Protein AF-A0A8J3E664-F1 (afdb_monomer_lite)

Foldseek 3Di:
DPPVQDPLVLLVLLLVLLVPLVQWDPVCSVLSVLVNVLRDQFFGDPVSQVSLVVLLVQLQFDDDDPPGGHGDFSLQRLCNGRVRDDPDDPDFFDDLSSQSNSLSSLQSNQWDQLDDDPLFTEIERWHALPQLARSSCCSVPVPGTPVSSSVSSRGDRTPDDNVNSVLLVLLLVVLLVLLVLLLVLLCLLQDPDPVSVVSNVVSLVLLCFLQAAPPDDPVNSNVLSVLSNVLSVQLNCLRSNHGAYEYARSNLSPDDPPVSVCQQQDQKADQFQQVSSYNYIHGHDCVQPDDPLDLDDDSLSNNLVSQLRSCRNHVVADQDDQPHGLALSVARAAYPSCHSVNSSRHSSSSSVSSCVSSVVDDPSSSCSSHDDD

pLDDT: mean 94.43, std 5.09, range [71.19, 98.88]

Radius of gyration: 23.7 Å; chains: 1; bounding box: 72×40×77 Å

Secondary structure (DSSP, 8-state):
--TT--HHHHHHHHHHHHH-GGGS-GGGHHHHHHHHHHEETTEE-TTSTHHHHHHHHHTTEEEE-SSSEEE--HHHHHHHHTT---SS-S-SS--HHHHHHHHHHHHHHTEEEEEEETTEEEEEE--BTT-SS-HHHHHHHT--SHHHHHHHHH---BSS-HHHHHHHHHHHHHHHHHHHHHHHHHHHHT---GGGHHHHHHHHHHHHHHH--TT--HHHHHHHHHHHHHHHHHHHHHHHSS-EEEE--GGGTT--SHHHHHHHTSSEE--GGGTTSS-EEEE-TTTTS--TT-SS-HHHHHHHHHHHHHHHHHH--B--BSSSB--TTT----BTTB-HHHHTTBHHHHHHHHHHHTT-S-HHHHHHHT---

Organism: NCBI:txid1867774

InterPro domains:
  IPR024079 Metallopeptidase, catalytic domain superfamily [G3DSA:3.40.390.10] (160-359)
  IPR029463 Lysine-specific metallo-endopeptidase [PF14521] (201-355)

Structure (mmCIF, N/CA/C/O backbone):
data_AF-A0A8J3E664-F1
#
_entry.id   AF-A0A8J3E664-F1
#
loop_
_atom_site.group_PDB
_atom_site.id
_atom_site.type_symbol
_atom_site.label_atom_id
_atom_site.label_alt_id
_atom_site.label_comp_id
_atom_site.label_asym_id
_atom_site.label_entity_id
_atom_site.label_seq_id
_atom_site.pdbx_PDB_ins_code
_atom_site.Cartn_x
_atom_site.Cartn_y
_atom_site.Cartn_z
_atom_site.occupancy
_atom_site.B_iso_or_equiv
_atom_site.auth_seq_id
_atom_site.auth_comp_id
_atom_site.auth_asym_id
_atom_site.auth_atom_id
_atom_site.pdbx_PDB_model_num
ATOM 1 N N . MET A 1 1 ? -12.463 3.673 -16.451 1.00 71.19 1 MET A N 1
ATOM 2 C CA . MET A 1 1 ? -11.241 2.917 -16.103 1.00 71.19 1 MET A CA 1
ATOM 3 C C . MET A 1 1 ? -11.331 1.437 -16.458 1.00 71.19 1 MET A C 1
ATOM 5 O O . MET A 1 1 ? -12.424 0.886 -16.444 1.00 71.19 1 MET A O 1
ATOM 9 N N . ASP A 1 2 ? -10.187 0.798 -16.717 1.00 81.12 2 ASP A N 1
ATOM 10 C CA . ASP A 1 2 ? -10.039 -0.662 -16.697 1.00 81.12 2 ASP A CA 1
ATOM 11 C C . ASP A 1 2 ? -9.593 -1.097 -15.288 1.00 81.12 2 ASP A C 1
ATOM 13 O O . ASP A 1 2 ? -8.424 -0.953 -14.924 1.00 81.12 2 ASP A O 1
ATOM 17 N N . TRP A 1 3 ? -10.546 -1.570 -14.480 1.00 83.69 3 TRP A N 1
ATOM 18 C CA . TRP A 1 3 ? -10.326 -1.976 -13.084 1.00 83.69 3 TRP A CA 1
ATOM 19 C C . TRP A 1 3 ? -9.526 -3.282 -12.943 1.00 83.69 3 TRP A C 1
ATOM 21 O O . TRP A 1 3 ? -9.132 -3.641 -11.830 1.00 83.69 3 TRP A O 1
ATOM 31 N N . ASP A 1 4 ? -9.232 -3.962 -14.056 1.00 86.19 4 ASP A N 1
ATOM 32 C CA . ASP A 1 4 ? -8.356 -5.132 -14.081 1.00 86.19 4 ASP A CA 1
ATOM 33 C C . ASP A 1 4 ? -6.873 -4.745 -14.152 1.00 86.19 4 ASP A C 1
ATOM 35 O O . ASP A 1 4 ? -6.002 -5.589 -13.932 1.00 86.19 4 ASP A O 1
ATOM 39 N N . LYS A 1 5 ? -6.545 -3.459 -14.346 1.00 90.25 5 LYS A N 1
ATOM 40 C CA . LYS A 1 5 ? -5.168 -2.935 -14.288 1.00 90.25 5 LYS A CA 1
ATOM 41 C C . LYS A 1 5 ? -4.644 -2.815 -12.856 1.00 90.25 5 LYS A C 1
ATOM 43 O O . LYS A 1 5 ? -4.123 -1.775 -12.467 1.00 90.25 5 LYS A O 1
ATOM 48 N N . LYS A 1 6 ? -4.757 -3.874 -12.066 1.00 94.94 6 LYS A N 1
ATOM 49 C CA . LYS A 1 6 ? -4.260 -3.942 -10.687 1.00 94.94 6 LYS A CA 1
ATOM 50 C C . LYS A 1 6 ? -2.734 -4.063 -10.648 1.00 94.94 6 LYS A C 1
ATOM 52 O O . LYS A 1 6 ? -2.125 -4.614 -11.570 1.00 94.94 6 LYS A O 1
ATOM 57 N N . PHE A 1 7 ? -2.109 -3.643 -9.551 1.00 97.00 7 PHE A N 1
ATOM 58 C CA . PHE A 1 7 ? -0.673 -3.806 -9.318 1.00 97.00 7 PHE A CA 1
ATOM 59 C C . PHE A 1 7 ? -0.251 -5.277 -9.431 1.00 97.00 7 PHE A C 1
ATOM 61 O O . PHE A 1 7 ? 0.769 -5.570 -10.055 1.00 97.00 7 PHE A O 1
ATOM 68 N N . LYS A 1 8 ? -1.059 -6.222 -8.933 1.00 96.19 8 LYS A N 1
ATOM 69 C CA . LYS A 1 8 ? -0.823 -7.664 -9.077 1.00 96.19 8 LYS A CA 1
ATOM 70 C C . LYS A 1 8 ? -0.689 -8.095 -10.534 1.00 96.19 8 LYS A C 1
ATOM 72 O O . LYS A 1 8 ? 0.159 -8.932 -10.823 1.00 96.19 8 LYS A O 1
ATOM 77 N N . VAL A 1 9 ? -1.475 -7.534 -11.451 1.00 95.38 9 VAL A N 1
ATOM 78 C CA . VAL A 1 9 ? -1.381 -7.895 -12.872 1.00 95.38 9 VAL A CA 1
ATOM 79 C C . VAL A 1 9 ? -0.020 -7.484 -13.427 1.00 95.38 9 VAL A C 1
ATOM 81 O O . VAL A 1 9 ? 0.673 -8.310 -14.016 1.00 95.38 9 VAL A O 1
ATOM 84 N N . GLN A 1 10 ? 0.427 -6.254 -13.155 1.00 97.06 10 GLN A N 1
ATOM 85 C CA . GLN A 1 10 ? 1.777 -5.809 -13.518 1.00 97.06 10 GLN A CA 1
ATOM 86 C C . GLN A 1 10 ? 2.871 -6.627 -12.809 1.00 97.06 10 GLN A C 1
ATOM 88 O O . GLN A 1 10 ? 3.894 -6.944 -13.419 1.00 97.06 10 GLN A O 1
ATOM 93 N N . TYR A 1 11 ? 2.669 -6.982 -11.540 1.00 98.12 11 TYR A N 1
ATOM 94 C CA . TYR A 1 11 ? 3.586 -7.798 -10.747 1.00 98.12 11 TYR A CA 1
ATOM 95 C C . TYR A 1 11 ? 3.769 -9.195 -11.353 1.00 98.12 11 TYR A C 1
ATOM 97 O O . TYR A 1 11 ? 4.895 -9.610 -11.626 1.00 98.12 11 TYR A O 1
ATOM 105 N N . ASP A 1 12 ? 2.673 -9.909 -11.607 1.00 97.31 12 ASP A N 1
ATOM 106 C CA . ASP A 1 12 ? 2.696 -11.252 -12.186 1.00 97.31 12 ASP A CA 1
ATOM 107 C C . ASP A 1 12 ? 3.272 -11.221 -13.605 1.00 97.31 12 ASP A C 1
ATOM 109 O O . ASP A 1 12 ? 4.071 -12.085 -13.972 1.00 97.31 12 ASP A O 1
ATOM 113 N N . TYR A 1 13 ? 2.938 -10.183 -14.376 1.00 96.38 13 TYR A N 1
ATOM 114 C CA . TYR A 1 13 ? 3.476 -9.976 -15.714 1.00 96.38 13 TYR A CA 1
ATOM 115 C C . TYR A 1 13 ? 4.996 -9.783 -15.695 1.00 96.38 13 TYR A C 1
ATOM 117 O O . TYR A 1 13 ? 5.721 -10.492 -16.393 1.00 96.38 13 TYR A O 1
ATOM 125 N N . ALA A 1 14 ? 5.508 -8.873 -14.861 1.00 98.00 14 ALA A N 1
ATOM 126 C CA . ALA A 1 14 ? 6.947 -8.662 -14.716 1.00 98.00 14 ALA A CA 1
ATOM 127 C C . ALA A 1 14 ? 7.658 -9.945 -14.262 1.00 98.00 14 ALA A C 1
ATOM 129 O O . ALA A 1 14 ? 8.680 -10.321 -14.838 1.00 98.00 14 ALA A O 1
ATOM 130 N N . ARG A 1 15 ? 7.084 -10.664 -13.291 1.00 98.06 15 ARG A N 1
ATOM 131 C CA . ARG A 1 15 ? 7.622 -11.939 -12.802 1.00 98.06 15 ARG A CA 1
ATOM 132 C C . ARG A 1 15 ? 7.722 -12.991 -13.910 1.00 98.06 15 ARG A C 1
ATOM 134 O O . ARG A 1 15 ? 8.748 -13.662 -14.005 1.00 98.06 15 ARG A O 1
ATOM 141 N N . ALA A 1 16 ? 6.704 -13.113 -14.762 1.00 97.56 16 ALA A N 1
ATOM 142 C CA . ALA A 1 16 ? 6.704 -14.056 -15.882 1.00 97.56 16 ALA A CA 1
ATOM 143 C C . ALA A 1 16 ? 7.836 -13.770 -16.886 1.00 97.56 16 ALA A C 1
ATOM 145 O O . ALA A 1 16 ? 8.511 -14.693 -17.340 1.00 97.56 16 ALA A O 1
ATOM 146 N N . TRP A 1 17 ? 8.111 -12.496 -17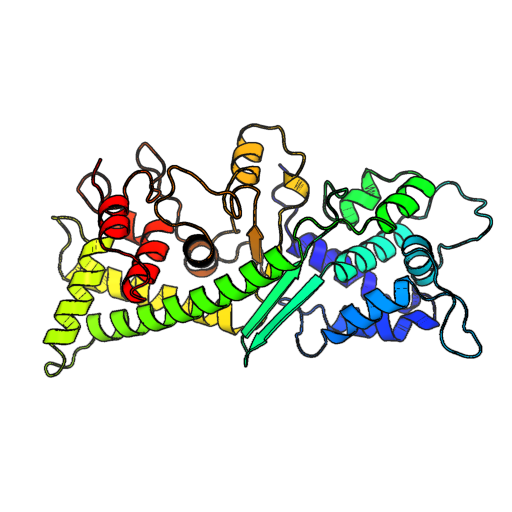.181 1.00 97.31 17 TRP A N 1
ATOM 147 C CA . TRP A 1 17 ? 9.195 -12.116 -18.098 1.00 97.31 17 TRP A CA 1
ATOM 148 C C . TRP A 1 17 ? 10.598 -12.342 -17.533 1.00 97.31 17 TRP A C 1
ATOM 150 O O . TRP A 1 17 ? 11.526 -12.574 -18.307 1.00 97.31 17 TRP A O 1
ATOM 160 N N . LEU A 1 18 ? 10.759 -12.321 -16.209 1.00 97.56 18 LEU A N 1
ATOM 161 C CA . LEU A 1 18 ? 12.031 -12.627 -15.546 1.00 97.56 18 LEU A CA 1
ATOM 162 C C . LEU A 1 18 ? 12.299 -14.135 -15.445 1.00 97.56 18 LEU A C 1
ATOM 164 O O . LEU A 1 18 ? 13.453 -14.540 -15.326 1.00 97.56 18 LEU A O 1
ATOM 168 N N . GLN A 1 19 ? 11.260 -14.973 -15.526 1.00 95.50 19 GLN A N 1
ATOM 169 C CA . GLN A 1 19 ? 11.391 -16.429 -15.419 1.00 95.50 19 GLN A CA 1
ATOM 170 C C . GLN A 1 19 ? 12.268 -17.022 -16.536 1.00 95.50 19 GLN A C 1
ATOM 172 O O . GLN A 1 19 ? 13.025 -17.964 -16.299 1.00 95.50 19 GLN A O 1
ATOM 177 N N . ASN A 1 20 ? 12.199 -16.470 -17.752 1.00 91.88 20 ASN A N 1
ATOM 178 C CA . ASN A 1 20 ? 13.018 -16.918 -18.879 1.00 91.88 20 ASN A CA 1
ATOM 179 C C . ASN A 1 20 ? 14.405 -16.256 -18.868 1.00 91.88 20 ASN A C 1
ATOM 181 O O . ASN A 1 20 ? 14.738 -15.433 -19.724 1.00 91.88 20 ASN A O 1
ATOM 185 N N . ASN A 1 21 ? 15.227 -16.637 -17.894 1.00 92.25 21 ASN A N 1
ATOM 186 C CA . ASN A 1 21 ? 16.543 -16.046 -17.676 1.00 92.25 21 ASN A CA 1
ATOM 187 C C . ASN A 1 21 ? 17.478 -16.133 -18.907 1.00 92.25 21 ASN A C 1
ATOM 189 O O . ASN A 1 21 ? 18.238 -15.210 -19.188 1.00 92.25 21 ASN A O 1
ATOM 193 N N . GLY A 1 22 ? 17.377 -17.199 -19.714 1.00 93.56 22 GLY A N 1
ATOM 194 C CA . GLY A 1 22 ? 18.191 -17.375 -20.928 1.00 93.56 22 GLY A CA 1
ATOM 195 C C . GLY A 1 22 ? 17.959 -16.308 -22.011 1.00 93.56 22 GLY A C 1
ATOM 196 O O . GLY A 1 22 ? 18.820 -16.086 -22.870 1.00 93.56 22 GLY A O 1
ATOM 197 N N . ALA A 1 23 ? 16.826 -15.601 -21.953 1.00 94.88 23 ALA A N 1
ATOM 198 C CA . ALA A 1 23 ? 16.527 -14.480 -22.839 1.00 94.88 23 ALA A CA 1
ATOM 199 C C . ALA A 1 23 ? 17.309 -13.199 -22.488 1.00 94.88 23 ALA A C 1
ATOM 201 O O . ALA A 1 23 ? 17.371 -12.290 -23.313 1.00 94.88 23 ALA A O 1
ATOM 202 N N . PHE A 1 24 ? 17.932 -13.132 -21.308 1.00 98.00 24 PHE A N 1
ATOM 203 C CA . PHE A 1 24 ? 18.762 -12.008 -20.881 1.00 98.00 24 PHE A CA 1
ATOM 204 C C . PHE A 1 24 ? 20.234 -12.229 -21.226 1.00 98.00 24 PHE A C 1
ATOM 206 O O . PHE A 1 24 ? 20.694 -13.356 -21.459 1.00 98.00 24 PHE A O 1
ATOM 213 N N . GLU A 1 25 ? 20.968 -11.125 -21.313 1.00 97.19 25 GLU A N 1
ATOM 214 C CA . GLU A 1 25 ? 22.404 -11.123 -21.562 1.00 97.19 25 GLU A CA 1
ATOM 215 C C . GLU A 1 25 ? 23.151 -11.858 -20.445 1.00 97.19 25 GLU A C 1
ATOM 217 O O . GLU A 1 25 ? 22.791 -11.741 -19.275 1.00 97.19 25 GLU A O 1
ATOM 222 N N . SER A 1 26 ? 24.182 -12.635 -20.786 1.00 96.44 26 SER A N 1
ATOM 223 C CA . SER A 1 26 ? 24.832 -13.578 -19.855 1.00 96.44 26 SER A CA 1
ATOM 224 C C . SER A 1 26 ? 25.287 -12.911 -18.553 1.00 96.44 26 SER A C 1
ATOM 226 O O . SER A 1 26 ? 25.008 -13.408 -17.465 1.00 96.44 26 SER A O 1
ATOM 228 N N . GLY A 1 27 ? 25.879 -11.717 -18.645 1.00 95.31 27 GLY A N 1
ATOM 229 C CA . GLY A 1 27 ? 26.310 -10.929 -17.488 1.00 95.31 27 GLY A CA 1
ATOM 230 C C . GLY A 1 27 ? 25.179 -10.427 -16.578 1.00 95.31 27 GLY A C 1
ATOM 231 O O . GLY A 1 27 ? 25.468 -9.867 -15.519 1.00 95.31 27 GLY A O 1
ATOM 232 N N . TRP A 1 28 ? 23.911 -10.586 -16.963 1.00 97.56 28 TRP A N 1
ATOM 233 C CA . TRP A 1 28 ? 22.718 -10.195 -16.203 1.00 97.56 28 TRP A CA 1
ATOM 234 C C . TRP A 1 28 ? 21.984 -11.363 -15.552 1.00 97.56 28 TRP A C 1
ATOM 236 O O . TRP A 1 28 ? 21.178 -11.132 -14.651 1.00 97.56 28 TRP A O 1
ATOM 246 N N . GLN A 1 29 ? 22.275 -12.595 -15.960 1.00 98.06 29 GLN A N 1
ATOM 247 C CA . GLN A 1 29 ? 21.452 -13.759 -15.640 1.00 98.06 29 GLN A CA 1
ATOM 248 C C . GLN A 1 29 ? 21.355 -14.068 -14.138 1.00 98.06 29 GLN A C 1
ATOM 250 O O . GLN A 1 29 ? 20.276 -14.398 -13.637 1.00 98.06 29 GLN A O 1
ATOM 255 N N . ASP A 1 30 ? 22.446 -13.899 -13.391 1.00 98.06 30 ASP A N 1
ATOM 256 C CA . ASP A 1 30 ? 22.438 -14.087 -11.933 1.00 98.06 30 ASP A CA 1
ATOM 257 C C . ASP A 1 30 ? 21.546 -13.055 -11.235 1.00 98.06 30 ASP A C 1
ATOM 259 O O . ASP A 1 30 ? 20.785 -13.373 -10.319 1.00 98.06 30 ASP A O 1
ATOM 263 N N . LEU A 1 31 ? 21.610 -11.800 -11.691 1.00 98.44 31 LEU A N 1
ATOM 264 C CA . LEU A 1 31 ? 20.781 -10.735 -11.143 1.00 98.44 31 LEU A CA 1
ATOM 265 C C . LEU A 1 31 ? 19.306 -10.955 -11.489 1.00 98.44 31 LEU A C 1
ATOM 267 O O . LEU A 1 31 ? 18.460 -10.809 -10.614 1.00 98.44 31 LEU A O 1
ATOM 271 N N . VAL A 1 32 ? 18.994 -11.323 -12.731 1.00 98.56 32 VAL A N 1
ATOM 272 C CA . VAL A 1 32 ? 17.620 -11.612 -13.171 1.00 98.56 32 VAL A CA 1
ATOM 273 C C . VAL A 1 32 ? 17.024 -12.771 -12.374 1.00 98.56 32 VAL A C 1
ATOM 275 O O . VAL A 1 32 ? 15.886 -12.665 -11.922 1.00 98.56 32 VAL A O 1
ATOM 278 N N . THR A 1 33 ? 17.804 -13.822 -12.109 1.00 98.50 33 THR A N 1
ATOM 279 C CA . THR A 1 33 ? 17.382 -14.924 -11.227 1.00 98.50 33 THR A CA 1
ATOM 280 C C . THR A 1 33 ? 17.059 -14.411 -9.825 1.00 98.50 33 THR A C 1
ATOM 282 O O . THR A 1 33 ? 15.973 -14.672 -9.312 1.00 98.50 33 THR A O 1
ATOM 285 N N . ALA A 1 34 ? 17.943 -13.606 -9.229 1.00 98.50 34 ALA A N 1
ATOM 286 C CA . ALA A 1 34 ? 17.705 -13.036 -7.905 1.00 98.50 34 ALA A CA 1
ATOM 287 C C . ALA A 1 34 ? 16.465 -12.119 -7.859 1.00 98.50 34 ALA A C 1
ATOM 289 O O . ALA A 1 34 ? 15.740 -12.126 -6.864 1.00 98.50 34 ALA A O 1
ATOM 290 N N . LEU A 1 35 ? 16.205 -11.353 -8.926 1.00 98.69 35 LEU A N 1
ATOM 291 C CA . LEU A 1 35 ? 15.017 -10.503 -9.074 1.00 98.69 35 LEU A CA 1
ATOM 292 C C . LEU A 1 35 ? 13.734 -11.330 -9.247 1.00 98.69 35 LEU A C 1
ATOM 294 O O . LEU A 1 35 ? 12.706 -10.990 -8.666 1.00 98.69 35 LEU A O 1
ATOM 298 N N . TYR A 1 36 ? 13.785 -12.433 -9.995 1.00 98.56 36 TYR A N 1
ATOM 299 C CA . TYR A 1 36 ? 12.671 -13.376 -10.099 1.00 98.56 36 TYR A CA 1
ATOM 300 C C . TYR A 1 36 ? 12.348 -14.004 -8.736 1.00 98.56 36 TYR A C 1
ATOM 302 O O . TYR A 1 36 ? 11.187 -14.057 -8.338 1.00 98.56 36 TYR A O 1
ATOM 310 N N . GLU A 1 37 ? 13.368 -14.428 -7.987 1.00 98.00 37 GLU A N 1
ATOM 311 C CA . GLU A 1 37 ? 13.195 -15.022 -6.657 1.00 98.00 37 GLU A CA 1
ATOM 312 C C . GLU A 1 37 ? 12.741 -14.009 -5.593 1.00 98.00 37 GLU A C 1
ATOM 314 O O . GLU A 1 37 ? 12.058 -14.387 -4.642 1.00 98.00 37 GLU A O 1
ATOM 319 N N . LEU A 1 38 ? 13.091 -12.724 -5.741 1.00 98.12 38 LEU A N 1
ATOM 320 C CA . LEU A 1 38 ? 12.535 -11.633 -4.932 1.00 98.12 38 LEU A CA 1
ATOM 321 C C . LEU A 1 38 ? 11.008 -11.559 -5.097 1.00 98.12 38 LEU A C 1
ATOM 323 O O . LEU A 1 38 ? 10.300 -11.260 -4.133 1.00 98.12 38 LEU A O 1
ATOM 327 N N . MET A 1 39 ? 10.490 -11.822 -6.297 1.00 98.06 39 MET A N 1
ATOM 328 C CA . MET A 1 39 ? 9.058 -11.794 -6.577 1.00 98.06 39 MET A CA 1
ATOM 329 C C . MET A 1 39 ? 8.398 -13.140 -6.231 1.00 98.06 39 MET A C 1
ATOM 331 O O . MET A 1 39 ? 8.375 -14.067 -7.042 1.00 98.06 39 MET A O 1
ATOM 335 N N . THR A 1 40 ? 7.835 -13.277 -5.029 1.00 95.62 40 THR A N 1
ATOM 336 C CA . THR A 1 40 ? 7.131 -14.503 -4.619 1.00 95.62 40 THR A CA 1
ATOM 337 C C . THR A 1 40 ? 5.665 -14.529 -5.064 1.00 95.62 40 THR A C 1
ATOM 339 O O . THR A 1 40 ? 5.049 -13.504 -5.323 1.00 95.62 40 THR A O 1
ATOM 342 N N . THR A 1 41 ? 5.069 -15.722 -5.011 1.00 92.94 41 THR A N 1
ATOM 343 C CA . THR A 1 41 ? 3.701 -15.978 -4.514 1.00 92.94 41 THR A CA 1
ATOM 344 C C . THR A 1 41 ? 2.766 -14.812 -4.192 1.00 92.94 41 THR A C 1
ATOM 346 O O . THR A 1 41 ? 1.656 -14.653 -4.690 1.00 92.94 41 THR A O 1
ATOM 349 N N . THR A 1 42 ? 3.229 -14.073 -3.198 1.00 90.94 42 THR A N 1
ATOM 350 C CA . THR A 1 42 ? 2.421 -13.352 -2.218 1.00 90.94 42 THR A CA 1
ATOM 351 C C . THR A 1 42 ? 2.984 -11.956 -1.968 1.00 90.94 42 THR A C 1
ATOM 353 O O . THR A 1 42 ? 2.610 -11.313 -0.993 1.00 90.94 42 THR A O 1
ATOM 356 N N . GLY A 1 43 ? 3.942 -11.521 -2.793 1.00 95.00 43 GLY A N 1
ATOM 357 C CA . GLY A 1 43 ? 4.635 -10.241 -2.667 1.00 95.00 43 GLY A CA 1
ATOM 358 C C . GLY A 1 43 ? 6.156 -10.380 -2.632 1.00 95.00 43 GLY A C 1
ATOM 359 O O . GLY A 1 43 ? 6.717 -11.446 -2.896 1.00 95.00 43 GLY A O 1
ATOM 360 N N . PHE A 1 44 ? 6.843 -9.284 -2.334 1.00 97.06 44 PHE A N 1
ATOM 361 C CA . PHE A 1 44 ? 8.303 -9.237 -2.351 1.00 97.06 44 PHE A CA 1
ATOM 362 C C . PHE A 1 44 ? 8.945 -9.926 -1.136 1.00 97.06 44 PHE A C 1
ATOM 364 O O . PHE A 1 44 ? 8.437 -9.850 -0.016 1.00 97.06 44 PHE A O 1
ATOM 371 N N . ASP A 1 45 ? 10.088 -10.576 -1.358 1.00 95.62 45 ASP A N 1
ATOM 372 C CA . ASP A 1 45 ? 10.923 -11.169 -0.313 1.00 95.62 45 ASP A CA 1
ATOM 373 C C . ASP A 1 45 ? 11.969 -10.170 0.209 1.00 95.62 45 ASP A C 1
ATOM 375 O O . ASP A 1 45 ? 12.920 -9.790 -0.479 1.00 95.62 45 ASP A O 1
ATOM 379 N N . ALA A 1 46 ? 11.835 -9.782 1.477 1.00 95.25 46 ALA A N 1
ATOM 380 C CA . ALA A 1 46 ? 12.741 -8.838 2.125 1.00 95.25 46 ALA A CA 1
ATOM 381 C C . ALA A 1 46 ? 14.142 -9.402 2.397 1.00 95.25 46 ALA A C 1
ATOM 383 O O . ALA A 1 46 ? 15.046 -8.634 2.724 1.00 95.25 46 ALA A O 1
ATOM 384 N N . GLY A 1 47 ? 14.341 -10.720 2.303 1.00 94.94 47 GLY A N 1
ATOM 385 C CA . GLY A 1 47 ? 15.665 -11.346 2.320 1.00 94.94 47 GLY A CA 1
ATOM 386 C C . GLY A 1 47 ? 16.444 -11.138 1.020 1.00 94.94 47 GLY A C 1
ATOM 387 O O . GLY A 1 47 ? 17.661 -11.288 1.007 1.00 94.94 47 GLY A O 1
ATOM 388 N N . ARG A 1 48 ? 15.758 -10.754 -0.062 1.00 96.38 48 ARG A N 1
ATOM 389 C CA . ARG A 1 48 ? 16.332 -10.599 -1.407 1.00 96.38 48 ARG A CA 1
ATOM 390 C C . ARG A 1 48 ? 16.343 -9.152 -1.899 1.00 96.38 48 ARG A C 1
ATOM 392 O O . ARG A 1 48 ? 16.709 -8.908 -3.047 1.00 96.38 48 ARG A O 1
ATOM 399 N N . ALA A 1 49 ? 15.987 -8.194 -1.040 1.00 96.62 49 ALA A N 1
ATOM 400 C CA . ALA A 1 49 ? 15.865 -6.775 -1.382 1.00 96.62 49 ALA A CA 1
ATOM 401 C C . ALA A 1 49 ? 17.141 -6.169 -1.998 1.00 96.62 49 ALA A C 1
ATOM 403 O O . ALA A 1 49 ? 17.037 -5.331 -2.889 1.00 96.62 49 ALA A O 1
ATOM 404 N N . ASP A 1 50 ? 18.331 -6.650 -1.618 1.00 97.75 50 ASP A N 1
ATOM 405 C CA . ASP A 1 50 ? 19.620 -6.203 -2.173 1.00 97.75 50 ASP A CA 1
ATOM 406 C C . ASP A 1 50 ? 19.728 -6.393 -3.697 1.00 97.75 50 ASP A C 1
ATOM 408 O O . ASP A 1 50 ? 20.526 -5.723 -4.359 1.00 97.75 50 ASP A O 1
ATOM 412 N N . SER A 1 51 ? 18.937 -7.300 -4.284 1.00 98.38 51 SER A N 1
ATOM 413 C CA . SER A 1 51 ? 18.847 -7.449 -5.744 1.00 98.38 51 SER A CA 1
ATOM 414 C C . SER A 1 51 ? 18.348 -6.170 -6.428 1.00 98.38 51 SER A C 1
ATOM 416 O O . SER A 1 51 ? 18.814 -5.846 -7.518 1.00 98.38 51 SER A O 1
ATOM 418 N N . LEU A 1 52 ? 17.494 -5.383 -5.771 1.00 98.56 52 LEU A N 1
ATOM 419 C CA . LEU A 1 52 ? 16.972 -4.118 -6.293 1.00 98.56 52 LEU A CA 1
ATOM 420 C C . LEU A 1 52 ? 18.060 -3.034 -6.322 1.00 98.56 52 LEU A C 1
ATOM 422 O O . LEU A 1 52 ? 18.171 -2.290 -7.295 1.00 98.56 52 LEU A O 1
ATOM 426 N N . ASP A 1 53 ? 18.932 -2.987 -5.313 1.00 98.00 53 ASP A N 1
ATOM 427 C CA . ASP A 1 53 ? 20.078 -2.067 -5.300 1.00 98.00 53 ASP A CA 1
ATOM 428 C C . ASP A 1 53 ? 21.147 -2.467 -6.316 1.00 98.00 53 ASP A C 1
ATOM 430 O O . ASP A 1 53 ? 21.748 -1.610 -6.972 1.00 98.00 53 ASP A O 1
ATOM 434 N N . LYS A 1 54 ? 21.366 -3.775 -6.492 1.00 98.38 54 LYS A N 1
ATOM 435 C CA . LYS A 1 54 ? 22.214 -4.294 -7.571 1.00 98.38 54 LYS A CA 1
ATOM 436 C C . LYS A 1 54 ? 21.645 -3.921 -8.938 1.00 98.38 54 LYS A C 1
ATOM 438 O O . LYS A 1 54 ? 22.418 -3.493 -9.788 1.00 98.38 54 LYS A O 1
ATOM 443 N N . LEU A 1 55 ? 20.328 -4.015 -9.131 1.00 98.62 55 LEU A N 1
ATOM 444 C CA . LEU A 1 55 ? 19.654 -3.586 -10.357 1.00 98.62 55 LEU A CA 1
ATOM 445 C C . LEU A 1 55 ? 19.877 -2.101 -10.634 1.00 98.62 55 LEU A C 1
ATOM 447 O O . LEU A 1 55 ? 20.407 -1.777 -11.693 1.00 98.62 55 LEU A O 1
ATOM 451 N N . ARG A 1 56 ? 19.579 -1.219 -9.671 1.00 98.12 56 ARG A N 1
ATOM 452 C CA . ARG A 1 56 ? 19.804 0.236 -9.798 1.00 98.12 56 ARG A CA 1
ATOM 453 C C . ARG A 1 56 ? 21.235 0.585 -10.194 1.00 98.12 56 ARG A C 1
ATOM 455 O O . ARG A 1 56 ? 21.440 1.469 -11.014 1.00 98.12 56 ARG A O 1
ATOM 462 N N . LYS A 1 57 ? 22.224 -0.112 -9.630 1.00 97.00 57 LYS A N 1
ATOM 463 C CA . LYS A 1 57 ? 23.635 0.086 -9.990 1.00 97.00 57 LYS A CA 1
ATOM 464 C C . LYS A 1 57 ? 23.938 -0.447 -11.387 1.00 97.00 57 LYS A C 1
ATOM 466 O O . LYS A 1 57 ? 24.575 0.240 -12.177 1.00 97.00 57 LYS A O 1
ATOM 471 N N . LYS A 1 58 ? 23.503 -1.670 -11.695 1.00 97.50 58 LYS A N 1
ATOM 472 C CA . LYS A 1 58 ? 23.885 -2.379 -12.921 1.00 97.50 58 LYS A CA 1
ATOM 473 C C . LYS A 1 58 ? 23.307 -1.738 -14.182 1.00 97.50 58 LYS A C 1
ATOM 475 O O . LYS A 1 58 ? 23.991 -1.725 -15.198 1.00 97.50 58 LYS A O 1
ATOM 480 N N . VAL A 1 59 ? 22.110 -1.145 -14.119 1.00 97.62 59 VAL A N 1
ATOM 481 C CA . VAL A 1 59 ? 21.510 -0.432 -15.270 1.00 97.62 59 VAL A CA 1
ATOM 482 C C . VAL A 1 59 ? 22.292 0.815 -15.694 1.00 97.62 59 VAL A C 1
ATOM 484 O O . VAL A 1 59 ? 22.074 1.312 -16.787 1.00 97.62 59 VAL A O 1
ATOM 487 N N . GLN A 1 60 ? 23.236 1.287 -14.877 1.00 96.56 60 GLN A N 1
ATOM 488 C CA . GLN A 1 60 ? 24.109 2.425 -15.188 1.00 96.56 60 GLN A CA 1
ATOM 489 C C . GLN A 1 60 ? 25.579 2.008 -15.394 1.00 96.56 60 GLN A C 1
ATOM 491 O O . GLN A 1 60 ? 26.453 2.865 -15.532 1.00 96.56 60 GLN A O 1
ATOM 496 N N . GLN A 1 61 ? 25.879 0.702 -15.404 1.00 95.12 61 GLN A N 1
ATOM 497 C CA . GLN A 1 61 ? 27.235 0.165 -15.562 1.00 95.12 61 GLN A CA 1
ATOM 498 C C . GLN A 1 61 ? 27.486 -0.315 -16.992 1.00 95.12 61 GLN A C 1
ATOM 500 O O . GLN A 1 61 ? 26.965 -1.341 -17.418 1.00 95.12 61 GLN A O 1
ATOM 505 N N . GLY A 1 62 ? 28.349 0.404 -17.706 1.00 89.81 62 GLY A N 1
ATOM 506 C CA . GLY A 1 62 ? 28.885 0.003 -19.001 1.00 89.81 62 GLY A CA 1
ATOM 507 C C . GLY A 1 62 ? 30.153 -0.844 -18.881 1.00 89.81 62 GLY A C 1
ATOM 508 O O . GLY A 1 62 ? 30.380 -1.555 -17.897 1.00 89.81 62 GLY A O 1
ATOM 509 N N . ALA A 1 63 ? 31.013 -0.744 -19.899 1.00 87.25 63 ALA A N 1
ATOM 510 C CA . ALA A 1 63 ? 32.260 -1.500 -19.977 1.00 87.25 63 ALA A CA 1
ATOM 511 C C . ALA A 1 63 ? 33.124 -1.346 -18.710 1.00 87.25 63 ALA A C 1
ATOM 513 O O . ALA A 1 63 ? 33.179 -0.274 -18.095 1.00 87.25 63 ALA A O 1
ATOM 514 N N . ALA A 1 64 ? 33.802 -2.429 -18.328 1.00 87.81 64 ALA A N 1
ATOM 515 C CA . ALA A 1 64 ? 34.725 -2.426 -17.201 1.00 87.81 64 ALA A CA 1
ATOM 516 C C . ALA A 1 64 ? 35.917 -1.489 -17.466 1.00 87.81 64 ALA A C 1
ATOM 518 O O . ALA A 1 64 ? 36.406 -1.377 -18.591 1.00 87.81 64 ALA A O 1
ATOM 519 N N . LYS A 1 65 ? 36.389 -0.831 -16.408 1.00 89.06 65 LYS A N 1
ATOM 520 C CA . LYS A 1 65 ? 37.619 -0.028 -16.375 1.00 89.06 65 LYS A CA 1
ATOM 521 C C . LYS A 1 65 ? 38.642 -0.693 -15.457 1.00 89.06 65 LYS A C 1
ATOM 523 O O . LYS A 1 65 ? 38.312 -1.614 -14.718 1.00 89.06 65 LYS A O 1
ATOM 528 N N . PHE A 1 66 ? 39.863 -0.150 -15.430 1.00 83.12 66 PHE A N 1
ATOM 529 C CA . PHE A 1 66 ? 40.885 -0.533 -14.446 1.00 83.12 66 PHE A CA 1
ATOM 530 C C . PHE A 1 66 ? 40.366 -0.444 -12.996 1.00 83.12 66 PHE A C 1
ATOM 5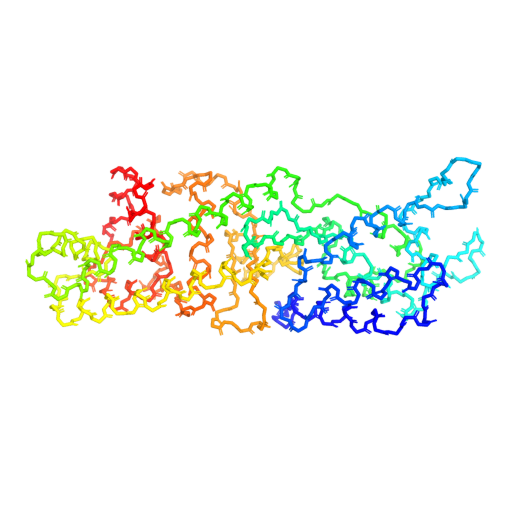32 O O . PHE A 1 66 ? 40.679 -1.295 -12.172 1.00 83.12 66 PHE A O 1
ATOM 539 N N . ILE A 1 67 ? 39.521 0.554 -12.704 1.00 83.50 67 ILE A N 1
ATOM 540 C CA . ILE A 1 67 ? 38.751 0.659 -11.459 1.00 83.50 67 ILE A CA 1
ATOM 541 C C . ILE A 1 67 ? 37.294 0.969 -11.827 1.00 83.50 67 ILE A C 1
ATOM 543 O O . ILE A 1 67 ? 36.998 2.036 -12.368 1.00 83.50 67 ILE A O 1
ATOM 547 N N . GLY A 1 68 ? 36.379 0.044 -11.529 1.00 88.50 68 GLY A N 1
ATOM 548 C CA . GLY A 1 68 ? 34.937 0.222 -11.723 1.00 88.50 68 GLY A CA 1
ATOM 549 C C . GLY A 1 68 ? 34.467 0.073 -13.176 1.00 88.50 68 GLY A C 1
ATOM 550 O 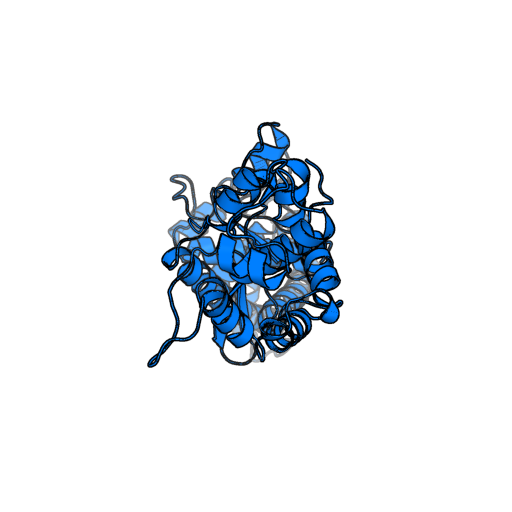O . GLY A 1 68 ? 34.970 -0.762 -13.922 1.00 88.50 68 GLY A O 1
ATOM 551 N N . HIS A 1 69 ? 33.471 0.872 -13.566 1.00 92.69 69 HIS A N 1
ATOM 552 C CA . HIS A 1 69 ? 32.797 0.794 -14.868 1.00 92.69 69 HIS A CA 1
ATOM 553 C C . HIS A 1 69 ? 32.650 2.182 -15.509 1.00 92.69 69 HIS A C 1
ATOM 555 O O . HIS A 1 69 ? 32.679 3.213 -14.830 1.00 92.69 69 HIS A O 1
ATOM 561 N N . HIS A 1 70 ? 32.491 2.229 -16.831 1.00 92.25 70 HIS A N 1
ATOM 562 C CA . HIS A 1 70 ? 31.944 3.410 -17.502 1.00 92.25 70 HIS A CA 1
ATOM 563 C C . HIS A 1 70 ? 30.498 3.641 -17.046 1.00 92.25 70 HIS A C 1
ATOM 565 O O . HIS A 1 70 ? 29.738 2.685 -16.941 1.00 92.25 70 HIS A O 1
ATOM 571 N N . ALA A 1 71 ? 30.129 4.894 -16.775 1.00 94.75 71 ALA A N 1
ATOM 572 C CA . ALA A 1 71 ? 28.730 5.251 -16.572 1.00 94.75 71 ALA A CA 1
ATOM 573 C C . ALA A 1 71 ? 28.030 5.295 -17.934 1.00 94.75 71 ALA A C 1
ATOM 575 O O . ALA A 1 71 ? 28.596 5.826 -18.893 1.00 94.75 71 ALA A O 1
ATOM 576 N N . ILE A 1 72 ? 26.832 4.731 -18.004 1.00 96.44 72 ILE A N 1
ATOM 577 C CA . ILE A 1 72 ? 25.970 4.731 -19.191 1.00 96.44 72 ILE A CA 1
ATOM 578 C C . ILE A 1 72 ? 24.562 5.208 -18.807 1.00 96.44 72 ILE A C 1
ATOM 580 O O . ILE A 1 72 ? 24.205 5.113 -17.628 1.00 96.44 72 ILE A O 1
ATOM 584 N N . PRO A 1 73 ? 23.764 5.708 -19.769 1.00 96.56 73 PRO A N 1
ATOM 585 C CA . PRO A 1 73 ? 22.335 5.934 -19.569 1.00 96.56 73 PRO A CA 1
ATOM 586 C C . PRO A 1 73 ? 21.613 4.666 -19.097 1.00 96.56 73 PRO A C 1
ATOM 588 O O . PRO A 1 73 ? 22.021 3.545 -19.416 1.00 96.56 73 PRO A O 1
ATOM 591 N N . GLU A 1 74 ? 20.524 4.837 -18.351 1.00 96.94 74 GLU A N 1
ATOM 592 C CA . GLU A 1 74 ? 19.753 3.715 -17.806 1.00 96.94 74 GLU A CA 1
ATOM 593 C C . GLU A 1 74 ? 19.085 2.904 -18.920 1.00 96.94 74 GLU A C 1
ATOM 595 O O . GLU A 1 74 ? 19.090 1.670 -18.887 1.00 96.94 74 GLU A O 1
ATOM 600 N N . SER A 1 75 ? 18.571 3.587 -19.943 1.00 97.44 75 SER A N 1
ATOM 601 C CA . SER A 1 75 ? 18.024 2.977 -21.151 1.00 97.44 75 SER A CA 1
ATOM 602 C C . SER A 1 75 ? 19.041 2.062 -21.825 1.00 97.44 75 SER A C 1
ATOM 604 O O . SER A 1 75 ? 18.707 0.926 -22.162 1.00 97.44 75 SER A O 1
ATOM 606 N N . GLN A 1 76 ? 20.299 2.500 -21.936 1.00 97.25 76 GLN A N 1
ATOM 607 C CA . GLN A 1 76 ? 21.381 1.693 -22.487 1.00 97.25 76 GLN A CA 1
ATOM 608 C C . GLN A 1 76 ? 21.595 0.419 -21.668 1.00 97.25 76 GLN A C 1
ATOM 610 O O . GLN A 1 76 ? 21.620 -0.669 -22.245 1.00 97.25 76 GLN A O 1
ATOM 615 N N . GLY A 1 77 ? 21.704 0.511 -20.340 1.00 97.88 77 GLY A N 1
ATOM 616 C CA . GLY A 1 77 ? 21.930 -0.667 -19.498 1.00 97.88 77 GLY A CA 1
ATOM 617 C C . GLY A 1 77 ? 20.753 -1.645 -19.497 1.00 97.88 77 GLY A C 1
ATOM 618 O O . GLY A 1 77 ? 20.960 -2.854 -19.617 1.00 97.88 77 GLY A O 1
ATOM 619 N N . ILE A 1 78 ? 19.513 -1.145 -19.434 1.00 98.31 78 ILE A N 1
ATOM 620 C CA . ILE A 1 78 ? 18.304 -1.981 -19.532 1.00 98.31 78 ILE A CA 1
ATOM 621 C C . ILE A 1 78 ? 18.227 -2.661 -20.905 1.00 98.31 78 ILE A C 1
ATOM 623 O O . ILE A 1 78 ? 17.966 -3.862 -20.982 1.00 98.31 78 ILE A O 1
ATOM 627 N N . LEU A 1 79 ? 18.483 -1.934 -21.996 1.00 97.62 79 LEU A N 1
ATOM 628 C CA . LEU A 1 79 ? 18.442 -2.503 -23.344 1.00 97.62 79 LEU A CA 1
ATOM 629 C C . LEU A 1 79 ? 19.590 -3.489 -23.594 1.00 97.62 79 LEU A C 1
ATOM 631 O O . LEU A 1 79 ? 19.385 -4.487 -24.284 1.00 97.62 79 LEU A O 1
ATOM 635 N N . GLN A 1 80 ? 20.767 -3.279 -22.999 1.00 96.94 80 GLN A N 1
ATOM 636 C CA . GLN A 1 80 ? 21.849 -4.269 -22.998 1.00 96.94 80 GLN A CA 1
ATOM 637 C C . GLN A 1 80 ? 21.423 -5.548 -22.272 1.00 96.94 80 GLN A C 1
ATOM 639 O O . GLN A 1 80 ? 21.621 -6.638 -22.805 1.00 96.94 80 GLN A O 1
ATOM 644 N N . ALA A 1 81 ? 20.776 -5.430 -21.107 1.00 97.81 81 ALA A N 1
ATOM 645 C CA . ALA A 1 81 ? 20.301 -6.578 -20.332 1.00 97.81 81 ALA A CA 1
ATOM 646 C C . ALA A 1 81 ? 19.380 -7.504 -21.139 1.00 97.81 81 ALA A C 1
ATOM 648 O O . ALA A 1 81 ? 19.421 -8.723 -20.973 1.00 97.81 81 ALA A O 1
ATOM 649 N N . VAL A 1 82 ? 18.559 -6.928 -22.020 1.00 97.38 82 VAL A N 1
ATOM 650 C CA . VAL A 1 82 ? 17.547 -7.652 -22.805 1.00 97.38 82 VAL A CA 1
ATOM 651 C C . VAL A 1 82 ? 17.972 -7.927 -24.250 1.00 97.38 82 VAL A C 1
ATOM 653 O O . VAL A 1 82 ? 17.124 -8.315 -25.052 1.00 97.38 82 VAL A O 1
ATOM 656 N N . LYS A 1 83 ? 19.266 -7.756 -24.569 1.00 95.75 83 LYS A N 1
ATOM 657 C CA . LYS A 1 83 ? 19.875 -7.994 -25.896 1.00 95.75 83 LYS A CA 1
ATOM 658 C C . LYS A 1 83 ? 19.335 -7.096 -27.016 1.00 95.75 83 LYS A C 1
ATOM 660 O O . LYS A 1 83 ? 19.307 -7.487 -28.178 1.00 95.75 83 LYS A O 1
ATOM 665 N N . ALA A 1 84 ? 18.917 -5.883 -26.665 1.00 95.19 84 ALA A N 1
ATOM 666 C CA . ALA A 1 84 ? 18.270 -4.932 -27.565 1.00 95.19 84 ALA A CA 1
ATOM 667 C C . ALA A 1 84 ? 19.047 -3.616 -27.757 1.00 95.19 84 ALA A C 1
ATOM 669 O O . ALA A 1 84 ? 18.586 -2.722 -28.473 1.00 95.19 84 ALA A O 1
ATOM 670 N N . TRP A 1 85 ? 20.214 -3.451 -27.127 1.00 94.62 85 TRP A N 1
ATOM 671 C CA . TRP A 1 85 ? 21.075 -2.286 -27.352 1.00 94.62 85 TRP A CA 1
ATOM 672 C C . TRP A 1 85 ? 21.906 -2.419 -28.633 1.00 94.62 85 TRP A C 1
ATOM 674 O O . TRP A 1 85 ? 22.443 -3.484 -28.927 1.00 94.62 85 TRP A O 1
ATOM 684 N N . SER A 1 86 ? 22.058 -1.316 -29.366 1.00 88.94 86 SER A N 1
ATOM 685 C CA . SER A 1 86 ? 23.010 -1.181 -30.467 1.00 88.94 86 SER A CA 1
ATOM 686 C C . SER A 1 86 ? 23.446 0.276 -30.572 1.00 88.94 86 SER A C 1
ATOM 688 O O . SER A 1 86 ? 22.593 1.157 -30.553 1.00 88.94 86 SER A O 1
ATOM 690 N N . ASP A 1 87 ? 24.748 0.531 -30.737 1.00 85.19 87 ASP A N 1
ATOM 691 C CA . ASP A 1 87 ? 25.276 1.893 -30.927 1.00 85.19 87 ASP A CA 1
ATOM 692 C C . ASP A 1 87 ? 24.878 2.493 -32.289 1.00 85.19 87 ASP A C 1
ATOM 694 O O . ASP A 1 87 ? 24.985 3.698 -32.511 1.00 85.19 87 ASP A O 1
ATOM 698 N N . ARG A 1 88 ? 24.447 1.642 -33.231 1.00 83.62 88 ARG A N 1
ATOM 699 C CA . ARG A 1 88 ? 23.945 2.022 -34.557 1.00 83.62 88 ARG A CA 1
ATOM 700 C C . ARG A 1 88 ? 22.725 1.164 -34.886 1.00 83.62 88 ARG A C 1
ATOM 702 O O . ARG A 1 88 ? 22.847 0.186 -35.628 1.00 83.62 88 ARG A O 1
ATOM 709 N N . PRO A 1 89 ? 21.560 1.470 -34.295 1.00 79.75 89 PRO A N 1
ATOM 710 C CA . PRO A 1 89 ? 20.376 0.660 -34.500 1.00 79.75 89 PRO A CA 1
ATOM 711 C C . PRO A 1 89 ? 19.899 0.796 -35.950 1.00 79.75 89 PRO A C 1
ATOM 713 O O . PRO A 1 89 ? 19.549 1.879 -36.406 1.00 79.75 89 PRO A O 1
ATOM 716 N N . ASN A 1 90 ? 19.854 -0.325 -36.671 1.00 76.94 90 ASN A N 1
ATOM 717 C CA . ASN A 1 90 ? 19.259 -0.375 -38.011 1.00 76.94 90 ASN A CA 1
ATOM 718 C C . ASN A 1 90 ? 17.722 -0.452 -37.953 1.00 76.94 90 ASN A C 1
AT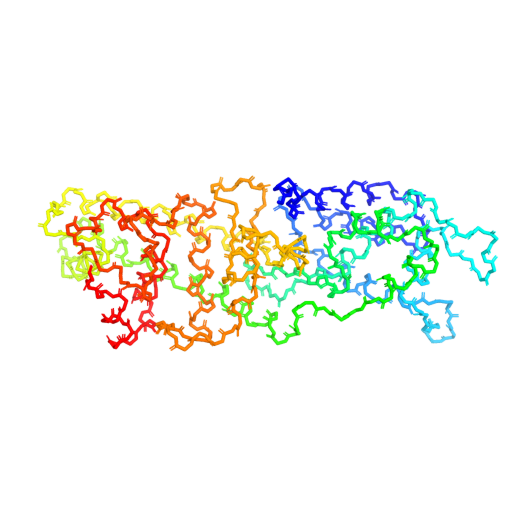OM 720 O O . ASN A 1 90 ? 17.047 -0.125 -38.925 1.00 76.94 90 ASN A O 1
ATOM 724 N N . ALA A 1 91 ? 17.172 -0.907 -36.822 1.00 82.00 91 ALA A N 1
ATOM 725 C CA . ALA A 1 91 ? 15.739 -1.014 -36.586 1.00 82.00 91 ALA A CA 1
ATOM 726 C C . ALA A 1 91 ? 15.225 0.199 -35.800 1.00 82.00 91 ALA A C 1
ATOM 728 O O . ALA A 1 91 ? 15.742 0.529 -34.733 1.00 82.00 91 ALA A O 1
ATOM 729 N N . THR A 1 92 ? 14.163 0.820 -36.308 1.00 87.44 92 THR A N 1
ATOM 730 C CA . THR A 1 92 ? 13.478 1.959 -35.675 1.00 87.44 92 THR A CA 1
ATOM 731 C C . THR A 1 92 ? 12.481 1.536 -34.592 1.00 87.44 92 THR A C 1
ATOM 733 O O . THR A 1 92 ? 11.981 2.378 -33.844 1.00 87.44 92 THR A O 1
ATOM 736 N N . VAL A 1 93 ? 12.201 0.233 -34.487 1.00 90.19 93 VAL A N 1
ATOM 737 C CA . VAL A 1 93 ? 11.251 -0.377 -33.550 1.00 90.19 93 VAL A CA 1
ATOM 738 C C . VAL A 1 93 ? 11.938 -1.534 -32.827 1.00 90.19 93 VAL A C 1
ATOM 740 O O . VAL A 1 93 ? 12.674 -2.308 -33.437 1.00 90.19 93 VAL A O 1
ATOM 743 N N . LEU A 1 94 ? 11.703 -1.637 -31.520 1.00 91.88 94 LEU A N 1
ATOM 744 C CA . LEU A 1 94 ? 12.129 -2.772 -30.702 1.00 91.88 94 LEU A CA 1
ATOM 745 C C . LEU A 1 94 ? 11.102 -3.901 -30.775 1.00 91.88 94 LEU A C 1
ATOM 747 O O . LEU A 1 94 ? 9.903 -3.626 -30.783 1.00 91.88 94 LEU A O 1
ATOM 751 N N . ASP A 1 95 ? 11.564 -5.152 -30.773 1.00 92.62 95 ASP A N 1
ATOM 752 C CA . ASP A 1 95 ? 10.668 -6.303 -30.688 1.00 92.62 95 ASP A CA 1
ATOM 753 C C . ASP A 1 95 ? 9.910 -6.326 -29.351 1.00 92.62 95 ASP A C 1
ATOM 755 O O . ASP A 1 95 ? 10.421 -5.899 -28.307 1.00 92.62 95 ASP A O 1
ATOM 759 N N . ASP A 1 96 ? 8.685 -6.851 -29.381 1.00 93.06 96 ASP A N 1
ATOM 760 C CA . ASP A 1 96 ? 7.783 -6.838 -28.228 1.00 93.06 96 ASP A CA 1
ATOM 761 C C . ASP A 1 96 ? 8.369 -7.595 -27.030 1.00 93.06 96 ASP A C 1
ATOM 763 O O . ASP A 1 96 ? 8.253 -7.149 -25.889 1.00 93.06 96 ASP A O 1
ATOM 767 N N . ALA A 1 97 ? 9.076 -8.703 -27.262 1.00 95.00 97 ALA A N 1
ATOM 768 C CA . ALA A 1 97 ? 9.655 -9.486 -26.176 1.00 95.00 97 ALA A CA 1
ATOM 769 C C . ALA A 1 97 ? 10.758 -8.703 -25.438 1.00 95.00 97 ALA A C 1
ATOM 771 O O . ALA A 1 97 ? 10.819 -8.726 -24.204 1.00 95.00 97 ALA A O 1
ATOM 772 N N . SER A 1 98 ? 11.606 -7.973 -26.164 1.00 95.19 98 SER A N 1
ATOM 773 C CA . SER A 1 98 ? 12.615 -7.086 -25.573 1.00 95.19 98 SER A CA 1
ATOM 774 C C . SER A 1 98 ? 11.984 -5.917 -24.826 1.00 95.19 98 SER A C 1
ATOM 776 O O . SER A 1 98 ? 12.408 -5.624 -23.705 1.00 95.19 98 SER A O 1
ATOM 778 N N . LYS A 1 99 ? 10.931 -5.299 -25.380 1.00 95.81 99 LYS A N 1
ATOM 779 C CA . LYS A 1 99 ? 10.159 -4.258 -24.682 1.00 95.81 99 LYS A CA 1
ATOM 780 C C . LYS A 1 99 ? 9.619 -4.762 -23.347 1.00 95.81 99 LYS A C 1
ATOM 782 O O . LYS A 1 99 ? 9.734 -4.070 -22.338 1.00 95.81 99 LYS A O 1
ATOM 787 N N . MET A 1 100 ? 9.056 -5.968 -23.316 1.00 96.62 100 MET A N 1
ATOM 788 C CA . MET A 1 100 ? 8.425 -6.496 -22.105 1.00 96.62 100 MET A CA 1
ATOM 789 C C . MET A 1 100 ? 9.439 -6.895 -21.030 1.00 96.62 100 MET A C 1
ATOM 791 O O . MET A 1 100 ? 9.223 -6.610 -19.850 1.00 96.62 100 MET A O 1
ATOM 795 N N . ARG A 1 101 ? 10.592 -7.453 -21.417 1.00 97.94 101 ARG A N 1
ATOM 796 C CA . ARG A 1 101 ? 11.710 -7.665 -20.482 1.00 97.94 101 ARG A CA 1
ATOM 797 C C . ARG A 1 101 ? 12.246 -6.338 -19.931 1.00 97.94 101 ARG A C 1
ATOM 799 O O . ARG A 1 101 ? 12.492 -6.236 -18.730 1.00 97.94 101 ARG A O 1
ATOM 806 N N . ALA A 1 102 ? 12.382 -5.314 -20.777 1.00 98.12 102 ALA A N 1
ATOM 807 C CA . ALA A 1 102 ? 12.824 -3.986 -20.351 1.00 98.12 102 ALA A CA 1
ATOM 808 C C . ALA A 1 102 ? 11.824 -3.348 -19.375 1.00 98.12 102 ALA A C 1
ATOM 810 O O . ALA A 1 102 ? 12.223 -2.817 -18.340 1.00 98.12 102 ALA A O 1
ATOM 811 N N . ALA A 1 103 ? 10.523 -3.478 -19.650 1.00 98.25 103 ALA A N 1
ATOM 812 C CA . ALA A 1 103 ? 9.456 -3.024 -18.766 1.00 98.25 103 ALA A CA 1
ATOM 813 C C . ALA A 1 103 ? 9.483 -3.716 -17.393 1.00 98.25 103 ALA A C 1
ATOM 815 O O . ALA A 1 103 ? 9.272 -3.055 -16.377 1.00 98.25 103 ALA A O 1
ATOM 816 N N . ALA A 1 104 ? 9.777 -5.020 -17.341 1.00 98.56 104 ALA A N 1
ATOM 817 C CA . ALA A 1 104 ? 9.912 -5.761 -16.085 1.00 98.56 104 ALA A CA 1
ATOM 818 C C . ALA A 1 104 ? 11.090 -5.250 -15.235 1.00 98.56 104 ALA A C 1
ATOM 820 O O . ALA A 1 104 ? 10.931 -5.014 -14.035 1.00 98.56 104 ALA A O 1
ATOM 821 N N . LEU A 1 105 ? 12.252 -5.015 -15.858 1.00 98.69 105 LEU A N 1
ATOM 822 C CA . LEU A 1 105 ? 13.408 -4.421 -15.175 1.00 98.69 105 LEU A CA 1
ATOM 823 C C . LEU A 1 105 ? 13.112 -2.990 -14.713 1.00 98.69 105 LEU A C 1
ATOM 825 O O . LEU A 1 105 ? 13.440 -2.635 -13.581 1.00 98.69 105 LEU A O 1
ATOM 829 N N . LYS A 1 106 ? 12.444 -2.186 -15.549 1.00 98.56 106 LYS A N 1
ATOM 830 C CA . LYS A 1 106 ? 12.062 -0.815 -15.202 1.00 98.56 106 LYS A CA 1
ATOM 831 C C . LYS A 1 106 ? 11.107 -0.781 -14.012 1.00 98.56 106 LYS A C 1
ATOM 833 O O . LYS A 1 106 ? 11.352 -0.046 -13.064 1.00 98.56 106 LYS A O 1
ATOM 838 N N . PHE A 1 107 ? 10.077 -1.626 -14.015 1.00 98.75 107 PHE A N 1
ATOM 839 C CA . PHE A 1 107 ? 9.164 -1.794 -12.884 1.00 98.75 107 PHE A CA 1
ATOM 840 C C . PHE A 1 107 ? 9.923 -2.102 -11.584 1.00 98.75 107 PHE A C 1
ATOM 842 O O . PHE A 1 107 ? 9.766 -1.390 -10.594 1.00 98.75 107 PHE A O 1
ATOM 849 N N . LEU A 1 108 ? 10.810 -3.105 -11.595 1.00 98.81 108 LEU A N 1
ATOM 850 C CA . LEU A 1 108 ? 11.560 -3.493 -10.398 1.00 98.81 108 LEU A CA 1
ATOM 851 C C . LEU A 1 108 ? 12.572 -2.448 -9.937 1.00 98.81 108 LEU A C 1
ATOM 853 O O . LEU A 1 108 ? 12.764 -2.307 -8.731 1.00 98.81 108 LEU A O 1
ATOM 857 N N . ARG A 1 109 ? 13.186 -1.671 -10.841 1.00 98.44 109 ARG A N 1
ATOM 858 C CA . ARG A 1 109 ? 14.063 -0.554 -10.444 1.00 98.44 109 ARG A CA 1
ATOM 859 C C . ARG A 1 109 ? 13.335 0.323 -9.421 1.00 98.44 109 ARG A C 1
ATOM 861 O O . ARG A 1 109 ? 13.892 0.675 -8.380 1.00 98.44 109 ARG A O 1
ATOM 868 N N . HIS A 1 110 ? 12.072 0.624 -9.676 1.00 98.56 110 HIS A N 1
ATOM 869 C CA . HIS A 1 110 ? 11.291 1.555 -8.874 1.00 98.56 110 HIS A CA 1
ATOM 870 C C . HIS A 1 110 ? 10.588 0.913 -7.660 1.00 98.56 110 HIS A C 1
ATOM 872 O O . HIS A 1 110 ? 9.705 1.533 -7.071 1.00 98.56 110 HIS A O 1
ATOM 878 N N . VAL A 1 111 ? 10.993 -0.297 -7.239 1.00 98.62 111 VAL A N 1
ATOM 879 C CA . VAL A 1 111 ? 10.518 -0.968 -6.012 1.00 98.62 111 VAL A CA 1
ATOM 880 C C . VAL A 1 111 ? 11.519 -0.797 -4.871 1.00 98.62 111 VAL A C 1
ATOM 882 O O . VAL A 1 111 ? 12.673 -1.197 -4.980 1.00 98.62 111 VAL A O 1
ATOM 885 N N . TYR A 1 112 ? 11.086 -0.277 -3.730 1.00 98.19 112 TYR A N 1
ATOM 886 C CA . TYR A 1 112 ? 11.937 0.035 -2.583 1.00 98.19 112 TYR A CA 1
ATOM 887 C C . TYR A 1 112 ? 11.486 -0.720 -1.338 1.00 98.19 112 TYR A C 1
ATOM 889 O O . TYR A 1 112 ? 10.337 -0.588 -0.922 1.00 98.19 112 TYR A O 1
ATOM 897 N N . LEU A 1 113 ? 12.404 -1.434 -0.682 1.00 97.44 113 LEU A N 1
ATOM 898 C CA . LEU A 1 113 ? 12.224 -1.822 0.717 1.00 97.44 113 LEU A CA 1
ATOM 899 C C . LEU A 1 113 ? 12.599 -0.624 1.595 1.00 97.44 113 LEU A C 1
ATOM 901 O O . LEU A 1 113 ? 13.763 -0.434 1.937 1.00 97.44 113 LEU A O 1
ATOM 905 N N . VAL A 1 114 ? 11.621 0.210 1.942 1.00 96.12 114 VAL A N 1
ATOM 906 C CA . VAL A 1 114 ? 11.879 1.480 2.646 1.00 96.12 114 VAL A CA 1
ATOM 907 C C . VAL A 1 114 ? 12.182 1.251 4.127 1.00 96.12 114 VAL A C 1
ATOM 909 O O . VAL A 1 114 ? 12.943 1.996 4.748 1.00 96.12 114 VAL A O 1
ATOM 912 N N . LYS A 1 115 ? 11.586 0.214 4.720 1.00 91.62 115 LYS A N 1
ATOM 913 C CA . LYS A 1 115 ? 11.781 -0.118 6.131 1.00 91.62 115 LYS A CA 1
ATOM 914 C C . LYS A 1 115 ? 11.676 -1.617 6.361 1.00 91.62 115 LYS A C 1
ATOM 916 O O . LYS A 1 115 ? 10.803 -2.271 5.800 1.00 91.62 115 LYS A O 1
ATOM 921 N N . LYS A 1 116 ? 12.520 -2.122 7.261 1.00 92.00 116 LYS A N 1
ATOM 922 C CA . LYS A 1 116 ? 12.443 -3.457 7.862 1.00 92.00 116 LYS A CA 1
ATOM 923 C C . LYS A 1 116 ? 12.631 -3.325 9.372 1.00 92.00 116 LYS A C 1
ATOM 925 O O . LYS A 1 116 ? 13.581 -2.681 9.819 1.00 92.00 116 LYS A O 1
ATOM 930 N N . SER A 1 117 ? 11.715 -3.877 10.158 1.00 86.12 117 SER A N 1
ATOM 931 C CA . SER A 1 117 ? 11.781 -3.903 11.623 1.00 86.12 117 SER A CA 1
ATOM 932 C C . SER A 1 117 ? 11.164 -5.205 12.125 1.00 86.12 117 SER A C 1
ATOM 934 O O . SER A 1 117 ? 9.955 -5.401 12.037 1.00 86.12 117 SER A O 1
ATOM 936 N N . GLY A 1 118 ? 12.005 -6.132 12.594 1.00 83.81 118 GLY A N 1
ATOM 937 C CA . GLY A 1 118 ? 11.563 -7.504 12.853 1.00 83.81 118 GLY A CA 1
ATOM 938 C C . GLY A 1 118 ? 10.983 -8.142 11.585 1.00 83.81 118 GLY A C 1
ATOM 939 O O . GLY A 1 118 ? 11.634 -8.129 10.538 1.00 83.81 118 GLY A O 1
ATOM 940 N N . SER A 1 119 ? 9.760 -8.670 11.678 1.00 81.44 119 SER A N 1
ATOM 941 C CA . SER A 1 119 ? 9.012 -9.223 10.539 1.00 81.44 119 SER A CA 1
ATOM 942 C C . SER A 1 119 ? 8.276 -8.167 9.708 1.00 81.44 119 SER A C 1
ATOM 944 O O . SER A 1 119 ? 7.887 -8.451 8.578 1.00 81.44 119 SER A O 1
ATOM 946 N N . GLN A 1 120 ? 8.088 -6.950 10.229 1.00 88.50 120 GLN A N 1
ATOM 947 C CA . GLN A 1 120 ? 7.415 -5.882 9.498 1.00 88.50 120 GLN A CA 1
ATOM 948 C C . GLN A 1 120 ? 8.342 -5.308 8.426 1.00 88.50 120 GLN A C 1
ATOM 950 O O . GLN A 1 120 ? 9.479 -4.907 8.700 1.00 88.50 120 GLN A O 1
ATOM 955 N N . THR A 1 121 ? 7.821 -5.193 7.208 1.00 92.38 121 THR A N 1
ATOM 956 C CA . THR A 1 121 ? 8.495 -4.528 6.094 1.00 92.38 121 THR A CA 1
ATOM 957 C C . THR A 1 121 ? 7.524 -3.621 5.362 1.00 92.38 121 THR A C 1
ATOM 959 O O . THR A 1 121 ? 6.347 -3.955 5.237 1.00 92.38 121 THR A O 1
ATOM 962 N N . VAL A 1 122 ? 8.033 -2.514 4.832 1.00 94.88 122 VAL A N 1
ATOM 963 C CA . VAL A 1 122 ? 7.250 -1.582 4.016 1.00 94.88 122 VAL A CA 1
ATOM 964 C C . VAL A 1 122 ? 7.883 -1.487 2.641 1.00 94.88 122 VAL A C 1
ATOM 966 O O . VAL A 1 122 ? 9.024 -1.027 2.515 1.00 94.88 122 VAL A O 1
ATOM 969 N N . TRP A 1 123 ? 7.136 -1.924 1.633 1.00 98.00 123 TRP A N 1
ATOM 970 C CA . TRP A 1 123 ? 7.521 -1.818 0.235 1.00 98.00 123 TRP A CA 1
ATOM 971 C C . TRP A 1 123 ? 6.835 -0.618 -0.397 1.00 98.00 123 TRP A C 1
ATOM 973 O O . TRP A 1 123 ? 5.641 -0.415 -0.196 1.00 98.00 123 TRP A O 1
ATOM 983 N N . VAL A 1 124 ? 7.579 0.165 -1.171 1.00 98.62 124 VAL A N 1
ATOM 984 C CA . VAL A 1 124 ? 7.016 1.246 -1.981 1.00 98.62 124 VAL A CA 1
ATOM 985 C C . VAL A 1 124 ? 7.384 1.015 -3.436 1.00 98.62 124 VAL A C 1
ATOM 987 O O . VAL A 1 124 ? 8.567 0.888 -3.746 1.00 98.62 124 VAL A O 1
ATOM 990 N N . HIS A 1 125 ? 6.398 0.986 -4.326 1.00 98.62 125 HIS A N 1
ATOM 991 C CA . HIS A 1 125 ? 6.633 1.078 -5.764 1.00 98.62 125 HIS A CA 1
ATOM 992 C C . HIS A 1 125 ? 6.322 2.502 -6.236 1.00 98.62 125 HIS A C 1
ATOM 994 O O . HIS A 1 125 ? 5.219 3.005 -6.026 1.00 98.62 125 HIS A O 1
ATOM 1000 N N . SER A 1 126 ? 7.316 3.153 -6.838 1.00 98.44 126 SER A N 1
ATOM 1001 C CA . SER A 1 126 ? 7.325 4.591 -7.121 1.00 98.44 126 SER A CA 1
ATOM 1002 C C . SER A 1 126 ? 7.782 4.852 -8.555 1.00 98.44 126 SER A C 1
ATOM 1004 O O . SER A 1 126 ? 8.912 5.266 -8.804 1.00 98.44 126 SER A O 1
ATOM 1006 N N . LEU A 1 127 ? 6.917 4.542 -9.521 1.00 97.94 127 LEU A N 1
ATOM 1007 C CA . LEU A 1 127 ? 7.238 4.665 -10.947 1.00 97.94 127 LEU A CA 1
ATOM 1008 C C . LEU A 1 127 ? 7.387 6.147 -11.365 1.00 97.94 127 LEU A C 1
ATOM 1010 O O . LEU A 1 127 ? 6.643 6.981 -10.829 1.00 97.94 127 LEU A O 1
ATOM 1014 N N . PRO A 1 128 ? 8.280 6.492 -12.322 1.00 98.06 128 PRO A N 1
ATOM 1015 C CA . PRO A 1 128 ? 8.447 7.859 -12.817 1.00 98.06 128 PRO A CA 1
ATOM 1016 C C . PRO A 1 128 ? 7.139 8.467 -13.307 1.00 98.06 128 PRO A C 1
ATOM 1018 O O . PRO A 1 128 ? 6.282 7.752 -13.828 1.00 98.06 128 PRO A O 1
ATOM 1021 N N . ARG A 1 129 ? 6.967 9.775 -13.112 1.00 96.69 129 ARG A N 1
ATOM 1022 C CA . ARG A 1 129 ? 5.730 10.530 -13.394 1.00 96.69 129 ARG A CA 1
ATOM 1023 C C . ARG A 1 129 ? 5.309 10.473 -14.857 1.00 96.69 129 ARG A C 1
ATOM 1025 O O . ARG A 1 129 ? 4.127 10.602 -15.151 1.00 96.69 129 ARG A O 1
ATOM 1032 N N . GLU A 1 130 ? 6.266 10.261 -15.746 1.00 96.12 130 GLU A N 1
ATOM 1033 C CA . GLU A 1 130 ? 6.092 10.151 -17.191 1.00 96.12 130 GLU A CA 1
ATOM 1034 C C . GLU A 1 130 ? 5.321 8.882 -17.593 1.00 96.12 130 GLU A C 1
ATOM 1036 O O . GLU A 1 130 ? 4.746 8.812 -18.679 1.00 96.12 130 GLU A O 1
ATOM 1041 N N . PHE A 1 131 ? 5.254 7.882 -16.709 1.00 96.50 131 PHE A N 1
ATOM 1042 C CA . PHE A 1 131 ? 4.385 6.730 -16.903 1.00 96.50 131 PHE A CA 1
ATOM 1043 C C . PHE A 1 131 ? 2.935 7.098 -16.578 1.00 96.50 131 PHE A C 1
ATOM 1045 O O . PHE A 1 131 ? 2.603 7.420 -15.438 1.00 96.50 131 PHE A O 1
ATOM 1052 N N . HIS A 1 132 ? 2.072 6.984 -17.587 1.00 92.94 132 HIS A N 1
ATOM 1053 C CA . HIS A 1 132 ? 0.610 7.121 -17.486 1.00 92.94 132 HIS A CA 1
ATOM 1054 C C . HIS A 1 132 ? -0.134 5.777 -17.437 1.00 92.94 132 HIS A C 1
ATOM 1056 O O . HIS A 1 132 ? -1.359 5.741 -17.436 1.00 92.94 132 HIS A O 1
ATOM 1062 N N . ASP A 1 133 ? 0.607 4.669 -17.438 1.00 94.75 133 ASP A N 1
ATOM 1063 C CA . ASP A 1 133 ? 0.092 3.331 -17.155 1.00 94.75 133 ASP A CA 1
ATOM 1064 C C . ASP A 1 133 ? 1.236 2.449 -16.634 1.00 94.75 133 ASP A C 1
ATOM 1066 O O . ASP A 1 133 ? 2.402 2.861 -16.676 1.00 94.75 133 ASP A O 1
ATOM 1070 N N . TRP A 1 134 ? 0.938 1.242 -16.155 1.00 97.00 134 TRP A N 1
ATOM 1071 C CA . TRP A 1 134 ? 1.960 0.298 -15.700 1.00 97.00 134 TRP A CA 1
ATOM 1072 C C . TRP A 1 134 ? 3.049 0.095 -16.752 1.00 97.00 134 TRP A C 1
ATOM 1074 O O . TRP A 1 134 ? 2.768 0.098 -17.948 1.00 97.00 134 TRP A O 1
ATOM 1084 N N . ALA A 1 135 ? 4.294 -0.126 -16.316 1.00 96.88 135 ALA A N 1
ATOM 1085 C CA . ALA A 1 135 ? 5.456 -0.131 -17.205 1.00 96.88 135 ALA A CA 1
ATOM 1086 C C . ALA A 1 135 ? 5.290 -1.037 -18.439 1.00 96.88 135 ALA A C 1
ATOM 1088 O O . ALA A 1 135 ? 5.661 -0.633 -19.540 1.00 96.88 135 ALA A O 1
ATOM 1089 N N . SER A 1 136 ? 4.701 -2.230 -18.277 1.00 95.31 136 SER A N 1
ATOM 1090 C CA . SER A 1 136 ? 4.438 -3.138 -19.403 1.00 95.31 136 SER A CA 1
ATOM 1091 C C . SER A 1 136 ? 3.443 -2.548 -20.398 1.00 95.31 136 SER A C 1
ATOM 1093 O O . SER A 1 136 ? 3.715 -2.506 -21.594 1.00 95.31 136 SER A O 1
ATOM 1095 N N . HIS A 1 137 ? 2.319 -2.037 -19.904 1.00 94.88 137 HIS A N 1
ATOM 1096 C CA . HIS A 1 137 ? 1.271 -1.458 -20.726 1.00 94.88 137 HIS A CA 1
ATOM 1097 C C . HIS A 1 137 ? 1.740 -0.176 -21.410 1.00 94.88 137 HIS A C 1
ATOM 1099 O O . HIS A 1 137 ? 1.563 -0.023 -22.615 1.00 94.88 137 HIS A O 1
ATOM 1105 N N . HIS A 1 138 ? 2.403 0.709 -20.665 1.00 95.25 138 HIS A N 1
ATOM 1106 C CA . HIS A 1 138 ? 2.866 1.982 -21.191 1.00 95.25 138 HIS A CA 1
ATOM 1107 C C . HIS A 1 138 ? 3.892 1.792 -22.307 1.00 95.25 138 HIS A C 1
ATOM 1109 O O . HIS A 1 138 ? 3.760 2.390 -23.373 1.00 95.25 138 HIS A O 1
ATOM 1115 N N . ILE A 1 139 ? 4.886 0.925 -22.091 1.00 95.50 139 ILE A N 1
ATOM 1116 C CA . ILE A 1 139 ? 5.914 0.656 -23.101 1.00 95.50 139 ILE A CA 1
ATOM 1117 C C . ILE A 1 139 ? 5.320 -0.081 -24.310 1.00 95.50 139 ILE A C 1
ATOM 1119 O O . ILE A 1 139 ? 5.731 0.142 -25.445 1.00 95.50 139 ILE A O 1
ATOM 1123 N N . ASN A 1 140 ? 4.336 -0.956 -24.103 1.00 91.31 140 ASN A N 1
ATOM 1124 C CA . ASN A 1 140 ? 3.721 -1.659 -25.223 1.00 91.31 140 ASN A CA 1
ATOM 1125 C C . ASN A 1 140 ? 2.838 -0.739 -26.081 1.00 91.31 140 ASN A C 1
ATOM 1127 O O . ASN A 1 140 ? 2.873 -0.818 -27.305 1.00 91.31 140 ASN A O 1
ATOM 1131 N N . GLN A 1 141 ? 2.036 0.118 -25.444 1.00 87.38 141 GLN A N 1
ATOM 1132 C CA . GLN A 1 141 ? 0.992 0.884 -26.128 1.00 87.38 141 GLN A CA 1
ATOM 1133 C C . GLN A 1 141 ? 1.417 2.291 -26.545 1.00 87.38 141 GLN A C 1
ATOM 1135 O O . GLN A 1 141 ? 1.002 2.759 -27.604 1.00 87.38 141 GLN A O 1
ATOM 1140 N N . PHE A 1 142 ? 2.227 2.975 -25.735 1.00 86.25 142 PHE A N 1
ATOM 1141 C CA . PHE A 1 142 ? 2.517 4.399 -25.930 1.00 86.25 142 PHE A CA 1
ATOM 1142 C C . PHE A 1 142 ? 3.928 4.671 -26.463 1.00 86.25 142 PHE A C 1
ATOM 1144 O O . PHE A 1 142 ? 4.189 5.779 -26.930 1.00 86.25 142 PHE A O 1
ATOM 1151 N N . THR A 1 143 ? 4.833 3.682 -26.468 1.00 88.44 143 THR A N 1
ATOM 1152 C CA . THR A 1 143 ? 6.191 3.835 -27.022 1.00 88.44 143 THR A CA 1
ATOM 1153 C C . THR A 1 143 ? 6.417 2.947 -28.249 1.00 88.44 143 THR A C 1
ATOM 1155 O O . THR A 1 143 ? 6.932 1.827 -28.214 1.00 88.44 143 THR A O 1
ATOM 1158 N N . THR A 1 144 ? 6.005 3.471 -29.403 1.00 87.19 144 THR A N 1
ATOM 1159 C CA . THR A 1 144 ? 6.054 2.743 -30.680 1.00 87.19 144 THR A CA 1
ATOM 1160 C C . THR A 1 144 ? 7.444 2.732 -31.319 1.00 87.19 144 THR A C 1
ATOM 1162 O O . THR A 1 144 ? 7.789 1.759 -31.987 1.00 87.19 144 THR A O 1
ATOM 1165 N N . THR A 1 145 ? 8.265 3.761 -31.086 1.00 92.56 145 THR A N 1
ATOM 1166 C CA . THR A 1 145 ? 9.628 3.871 -31.633 1.00 92.56 145 THR A CA 1
ATOM 1167 C C . THR A 1 145 ? 10.697 3.518 -30.604 1.00 92.56 145 THR A C 1
ATOM 1169 O O . THR A 1 145 ? 10.494 3.661 -29.397 1.00 92.56 145 THR A O 1
ATOM 1172 N N . ARG A 1 146 ? 11.873 3.105 -31.085 1.00 93.94 146 ARG A N 1
ATOM 1173 C CA . ARG A 1 146 ? 13.055 2.857 -30.250 1.00 93.94 146 ARG A CA 1
ATOM 1174 C C . ARG A 1 146 ? 13.404 4.070 -29.380 1.00 93.94 146 ARG A C 1
ATOM 1176 O O . ARG A 1 146 ? 13.498 3.920 -28.169 1.00 93.94 146 ARG A O 1
ATOM 1183 N N . ASP A 1 147 ? 13.484 5.263 -29.964 1.00 93.12 147 ASP A N 1
ATOM 1184 C CA . ASP A 1 147 ? 13.807 6.501 -29.238 1.00 93.12 147 ASP A CA 1
ATOM 1185 C C . ASP A 1 147 ? 12.769 6.852 -28.158 1.00 93.12 147 ASP A C 1
ATOM 1187 O O . ASP A 1 147 ? 13.088 7.480 -27.149 1.00 93.12 147 ASP A O 1
ATOM 1191 N N . ALA A 1 148 ? 11.496 6.491 -28.359 1.00 94.81 148 ALA A N 1
ATOM 1192 C CA . ALA A 1 148 ? 10.467 6.660 -27.334 1.00 94.81 148 ALA A CA 1
ATOM 1193 C C . ALA A 1 148 ? 10.659 5.668 -26.177 1.00 94.81 148 ALA A C 1
ATOM 1195 O O . ALA A 1 148 ? 10.500 6.051 -25.018 1.00 94.81 148 ALA A O 1
ATOM 1196 N N . VAL A 1 149 ? 11.041 4.420 -26.479 1.00 96.69 149 VAL A N 1
ATOM 1197 C CA . VAL A 1 149 ? 11.390 3.420 -25.458 1.00 96.69 149 VAL A CA 1
ATOM 1198 C C . VAL A 1 149 ? 12.633 3.856 -24.680 1.00 96.69 149 VAL A C 1
ATOM 1200 O O . VAL A 1 149 ? 12.624 3.813 -23.456 1.00 96.69 149 VAL A O 1
ATOM 1203 N N . GLU A 1 150 ? 13.684 4.317 -25.355 1.00 96.12 150 GLU A N 1
ATOM 1204 C CA . GLU A 1 150 ? 14.903 4.792 -24.690 1.00 96.12 150 GLU A CA 1
ATOM 1205 C C . GLU A 1 150 ? 14.599 5.967 -23.755 1.00 96.12 150 GLU A C 1
ATOM 1207 O O . GLU A 1 150 ? 14.904 5.894 -22.565 1.00 96.12 150 GLU A O 1
ATOM 1212 N N . ARG A 1 151 ? 13.869 6.983 -24.237 1.00 96.25 151 ARG A N 1
ATOM 1213 C CA . ARG A 1 151 ? 13.465 8.125 -23.404 1.00 96.25 151 ARG A CA 1
ATOM 1214 C C . ARG A 1 151 ? 12.684 7.713 -22.164 1.00 96.25 151 ARG A C 1
ATOM 1216 O O . ARG A 1 151 ? 13.004 8.197 -21.086 1.00 96.25 151 ARG A O 1
ATOM 1223 N N . ILE A 1 152 ? 11.681 6.838 -22.286 1.00 97.50 152 ILE A N 1
ATOM 1224 C CA . ILE A 1 152 ? 10.889 6.441 -21.111 1.00 97.50 152 ILE A CA 1
ATOM 1225 C C . ILE A 1 152 ? 11.713 5.585 -20.137 1.00 97.50 152 ILE A C 1
ATOM 1227 O O . ILE A 1 152 ? 11.554 5.707 -18.923 1.00 97.50 152 ILE A O 1
ATOM 1231 N N . LEU A 1 153 ? 12.639 4.758 -20.637 1.00 97.88 153 LEU A N 1
ATOM 1232 C CA . LEU A 1 153 ? 13.540 3.971 -19.794 1.00 97.88 153 LEU A CA 1
ATOM 1233 C C . LEU A 1 153 ? 14.567 4.838 -19.057 1.00 97.88 153 LEU A C 1
ATOM 1235 O O . LEU A 1 153 ? 14.979 4.447 -17.969 1.00 97.88 153 LEU A O 1
ATOM 1239 N N . ASP A 1 154 ? 14.922 6.010 -19.579 1.00 97.50 154 ASP A N 1
ATOM 1240 C CA . ASP A 1 154 ? 15.813 6.961 -18.900 1.00 97.50 154 ASP A CA 1
ATOM 1241 C C . ASP A 1 154 ? 15.124 7.822 -17.829 1.00 97.50 154 ASP A C 1
ATOM 1243 O O . ASP A 1 154 ? 15.807 8.467 -17.038 1.00 97.50 154 ASP A O 1
ATOM 1247 N N . THR A 1 155 ? 13.789 7.833 -17.751 1.00 97.38 155 THR A N 1
ATOM 1248 C CA . THR A 1 155 ? 13.076 8.642 -16.743 1.00 97.38 155 THR A CA 1
ATOM 1249 C C . THR A 1 155 ? 13.289 8.122 -15.321 1.00 97.38 155 THR A C 1
ATOM 1251 O O . THR A 1 155 ? 13.166 6.928 -15.061 1.00 97.38 155 THR A O 1
ATOM 1254 N N . ASP A 1 156 ? 13.562 9.001 -14.361 1.00 95.69 156 ASP A N 1
ATOM 1255 C CA . ASP A 1 156 ? 13.745 8.638 -12.947 1.00 95.69 156 ASP A CA 1
ATOM 1256 C C . ASP A 1 156 ? 13.045 9.601 -11.974 1.00 95.69 156 ASP A C 1
ATOM 1258 O O . ASP A 1 156 ? 13.186 9.477 -10.757 1.00 95.69 156 ASP A O 1
ATOM 1262 N N . ASN A 1 157 ? 12.243 10.530 -12.497 1.00 96.88 157 ASN A N 1
ATOM 1263 C CA . ASN A 1 157 ? 11.485 11.494 -11.713 1.00 96.88 157 ASN A CA 1
ATOM 1264 C C . ASN A 1 157 ? 10.248 10.840 -11.089 1.00 96.88 157 ASN A C 1
ATOM 1266 O O . ASN A 1 157 ? 9.142 10.870 -11.629 1.00 96.88 157 ASN A O 1
ATOM 1270 N N . GLU A 1 158 ? 10.451 10.196 -9.949 1.00 97.81 158 GLU A N 1
ATOM 1271 C CA . GLU A 1 158 ? 9.439 9.366 -9.311 1.00 97.81 158 GLU A CA 1
ATOM 1272 C C . GLU A 1 158 ? 8.226 10.127 -8.749 1.00 97.81 158 GLU A C 1
ATOM 1274 O O . GLU A 1 158 ? 8.289 11.293 -8.338 1.00 97.81 158 GLU A O 1
ATOM 1279 N N . ILE A 1 159 ? 7.090 9.424 -8.690 1.00 96.88 159 ILE A N 1
ATOM 1280 C CA . ILE A 1 159 ? 5.846 9.953 -8.122 1.00 96.88 159 ILE A CA 1
ATOM 1281 C C . ILE A 1 159 ? 5.973 10.267 -6.624 1.00 96.88 159 ILE A C 1
ATOM 1283 O O . ILE A 1 159 ? 5.497 11.316 -6.181 1.00 96.88 159 ILE A O 1
ATOM 1287 N N . PHE A 1 160 ? 6.680 9.425 -5.862 1.00 98.06 160 PHE A N 1
ATOM 1288 C CA . PHE A 1 160 ? 6.983 9.664 -4.456 1.00 98.06 160 PHE A CA 1
ATOM 1289 C C . PHE A 1 160 ? 8.440 10.084 -4.286 1.00 98.06 160 PHE A C 1
ATOM 1291 O O . PHE A 1 160 ? 9.368 9.346 -4.614 1.00 98.06 160 PHE A O 1
ATOM 1298 N N . SER A 1 161 ? 8.645 11.253 -3.688 1.00 97.38 161 SER A N 1
ATOM 1299 C CA . SER A 1 161 ? 9.964 11.687 -3.221 1.00 97.38 161 SER A CA 1
ATOM 1300 C C . SER A 1 161 ? 10.512 10.774 -2.116 1.00 97.38 161 SER A C 1
ATOM 1302 O O . SER A 1 161 ? 9.760 10.123 -1.387 1.00 97.38 161 SER A O 1
ATOM 1304 N N . GLU A 1 162 ? 11.829 10.804 -1.900 1.00 96.69 162 GLU A N 1
ATOM 1305 C CA . GLU A 1 162 ? 12.480 10.099 -0.782 1.00 96.69 162 GLU A CA 1
ATOM 1306 C C . GLU A 1 162 ? 11.868 10.440 0.584 1.00 96.69 162 GLU A C 1
ATOM 1308 O O . GLU A 1 162 ? 11.714 9.582 1.454 1.00 96.69 162 GLU A O 1
ATOM 1313 N N . THR A 1 163 ? 11.478 11.700 0.777 1.00 97.31 163 THR A N 1
ATOM 1314 C CA . THR A 1 163 ? 10.821 12.148 2.006 1.00 97.31 163 THR A CA 1
ATOM 1315 C C . THR A 1 163 ? 9.423 11.541 2.147 1.00 97.31 163 THR A C 1
ATOM 1317 O O . THR A 1 163 ? 9.090 11.031 3.216 1.00 97.31 163 THR A O 1
ATOM 1320 N N . GLN A 1 164 ? 8.625 11.510 1.075 1.00 98.06 164 GLN A N 1
ATOM 1321 C CA . GLN A 1 164 ? 7.300 10.879 1.091 1.00 98.06 164 GLN A CA 1
ATOM 1322 C C . GLN A 1 164 ? 7.383 9.373 1.358 1.00 98.06 164 GLN A C 1
ATOM 1324 O O . GLN A 1 164 ? 6.616 8.865 2.172 1.00 98.06 164 GLN A O 1
ATOM 1329 N N . LYS A 1 165 ? 8.362 8.662 0.784 1.00 98.25 165 LYS A N 1
ATOM 1330 C CA . LYS A 1 165 ? 8.605 7.242 1.100 1.00 98.25 165 LYS A CA 1
ATOM 1331 C C . LYS A 1 165 ? 8.856 7.030 2.597 1.00 98.25 165 LYS A C 1
ATOM 1333 O O . LYS A 1 165 ? 8.295 6.114 3.199 1.00 98.25 165 LYS A O 1
ATOM 1338 N N . LYS A 1 166 ? 9.648 7.903 3.234 1.00 97.25 166 LYS A N 1
ATOM 1339 C CA . LYS A 1 166 ? 9.880 7.862 4.692 1.00 97.25 166 LYS A CA 1
ATOM 1340 C C . LYS A 1 166 ? 8.599 8.120 5.488 1.00 97.25 166 LYS A C 1
ATOM 1342 O O . LYS A 1 166 ? 8.377 7.450 6.496 1.00 97.25 166 LYS A O 1
ATOM 1347 N N . TYR A 1 167 ? 7.751 9.045 5.040 1.00 97.81 167 TYR A N 1
ATOM 1348 C CA . TYR A 1 167 ? 6.449 9.304 5.660 1.00 97.81 167 TYR A CA 1
ATOM 1349 C C . TYR A 1 167 ? 5.498 8.109 5.557 1.00 97.81 167 TYR A C 1
ATOM 1351 O O . TYR A 1 167 ? 4.877 7.758 6.559 1.00 97.81 167 TYR A O 1
ATOM 1359 N N . LEU A 1 168 ? 5.451 7.435 4.405 1.00 97.88 168 LEU A N 1
ATOM 1360 C CA . LEU A 1 168 ? 4.691 6.195 4.204 1.00 97.88 168 LEU A CA 1
ATOM 1361 C C . LEU A 1 168 ? 5.157 5.081 5.147 1.00 97.88 168 LEU A C 1
ATOM 1363 O O . LEU A 1 168 ? 4.345 4.440 5.820 1.00 97.88 168 LEU A O 1
ATOM 1367 N N . ALA A 1 169 ? 6.472 4.890 5.266 1.00 96.19 169 ALA A N 1
ATOM 1368 C CA . ALA A 1 169 ? 7.036 3.927 6.204 1.00 96.19 169 ALA A CA 1
ATOM 1369 C C . ALA A 1 169 ? 6.684 4.270 7.660 1.00 96.19 169 ALA A C 1
ATOM 1371 O O . ALA A 1 169 ? 6.212 3.407 8.397 1.00 96.19 169 ALA A O 1
ATOM 1372 N N . SER A 1 170 ? 6.856 5.531 8.062 1.00 97.00 170 SER A N 1
ATOM 1373 C CA . SER A 1 170 ? 6.505 6.017 9.402 1.00 97.00 170 SER A CA 1
ATOM 1374 C C . SER A 1 170 ? 5.011 5.837 9.706 1.00 97.00 170 SER A C 1
ATOM 1376 O O . SER A 1 170 ? 4.664 5.322 10.769 1.00 97.00 170 SER A O 1
ATOM 1378 N N . ALA A 1 171 ? 4.131 6.170 8.756 1.00 97.75 171 ALA A N 1
ATOM 1379 C CA . ALA A 1 171 ? 2.682 6.005 8.889 1.00 97.75 171 ALA A CA 1
ATOM 1380 C C . ALA A 1 171 ? 2.303 4.536 9.095 1.00 97.75 171 ALA A C 1
ATOM 1382 O O . ALA A 1 171 ? 1.535 4.213 9.994 1.00 97.75 171 ALA A O 1
ATOM 1383 N N . THR A 1 172 ? 2.913 3.632 8.330 1.00 97.19 172 THR A N 1
ATOM 1384 C CA . THR A 1 172 ? 2.669 2.186 8.438 1.00 97.19 172 THR A CA 1
ATOM 1385 C C . THR A 1 172 ? 3.104 1.625 9.798 1.00 97.19 172 THR A C 1
ATOM 1387 O O . THR A 1 172 ? 2.407 0.805 10.399 1.00 97.19 172 THR A O 1
ATOM 1390 N N . GLN A 1 173 ? 4.240 2.086 10.332 1.00 95.31 173 GLN A N 1
ATOM 1391 C CA . GLN A 1 173 ? 4.697 1.690 11.669 1.00 95.31 173 GLN A CA 1
ATOM 1392 C C . GLN A 1 173 ? 3.779 2.226 12.771 1.00 95.31 173 GLN A C 1
ATOM 1394 O O . GLN A 1 173 ? 3.431 1.500 13.704 1.00 95.31 173 GLN A O 1
ATOM 1399 N N . GLN A 1 174 ? 3.358 3.486 12.657 1.00 97.38 174 GLN A N 1
ATOM 1400 C CA . GLN A 1 174 ? 2.416 4.085 13.599 1.00 97.38 174 GLN A CA 1
ATOM 1401 C C . GLN A 1 174 ? 1.043 3.414 13.530 1.00 97.38 174 GLN A C 1
ATOM 1403 O O . GLN A 1 174 ? 0.437 3.197 14.575 1.00 97.38 174 GLN A O 1
ATOM 1408 N N . ALA A 1 175 ? 0.591 3.004 12.343 1.00 98.06 175 ALA A N 1
ATOM 1409 C CA . ALA A 1 175 ? -0.663 2.281 12.160 1.00 98.06 175 ALA A CA 1
ATOM 1410 C C . ALA A 1 175 ? -0.628 0.941 12.901 1.00 98.06 175 ALA A C 1
ATOM 1412 O O . ALA A 1 175 ? -1.563 0.618 13.633 1.00 98.06 175 ALA A O 1
ATOM 1413 N N . LEU A 1 176 ? 0.485 0.201 12.810 1.00 97.06 176 LEU A N 1
ATOM 1414 C CA . LEU A 1 176 ? 0.676 -1.026 13.589 1.00 97.06 176 LEU A CA 1
ATOM 1415 C C . LEU A 1 176 ? 0.616 -0.748 15.099 1.00 97.06 176 LEU A C 1
ATOM 1417 O O . LEU A 1 176 ? -0.059 -1.469 15.836 1.00 97.06 176 LEU A O 1
ATOM 1421 N N . ALA A 1 177 ? 1.275 0.316 15.564 1.00 97.56 177 ALA A N 1
ATOM 1422 C CA . ALA A 1 177 ? 1.234 0.709 16.971 1.00 97.56 177 ALA A CA 1
ATOM 1423 C C . ALA A 1 177 ? -0.190 1.075 17.430 1.00 97.56 177 ALA A C 1
ATOM 1425 O O . ALA A 1 177 ? -0.617 0.633 18.500 1.00 97.56 177 ALA A O 1
ATOM 1426 N N . TRP A 1 178 ? -0.949 1.822 16.621 1.00 98.69 178 TRP A N 1
ATOM 1427 C CA . TRP A 1 178 ? -2.350 2.155 16.901 1.00 98.69 178 TRP A CA 1
ATOM 1428 C C . TRP A 1 178 ? -3.217 0.900 16.974 1.00 98.69 178 TRP A C 1
ATOM 1430 O O . TRP A 1 178 ? -3.988 0.733 17.920 1.00 98.69 178 TRP A O 1
ATOM 1440 N N . CYS A 1 179 ? -3.036 -0.037 16.044 1.00 98.62 179 CYS A N 1
ATOM 1441 C CA . CYS A 1 179 ? -3.773 -1.297 16.044 1.00 98.62 179 CYS A CA 1
ATOM 1442 C C . CYS A 1 179 ? -3.438 -2.156 17.273 1.00 98.62 179 CYS A C 1
ATOM 1444 O O . CYS A 1 179 ? -4.343 -2.727 17.878 1.00 98.62 179 CYS A O 1
ATOM 1446 N N . HIS A 1 180 ? -2.176 -2.202 17.717 1.00 98.44 180 HIS A N 1
ATOM 1447 C CA . HIS A 1 180 ? -1.811 -2.886 18.963 1.00 98.44 180 HIS A CA 1
ATOM 1448 C C . HIS A 1 180 ? -2.475 -2.262 20.194 1.00 98.44 180 HIS A C 1
ATOM 1450 O O . HIS A 1 180 ? -3.011 -2.994 21.027 1.00 98.44 180 HIS A O 1
ATOM 1456 N N . ARG A 1 181 ? -2.490 -0.927 20.307 1.00 98.69 181 ARG A N 1
ATOM 1457 C CA . ARG A 1 181 ? -3.211 -0.233 21.390 1.00 98.69 181 ARG A CA 1
ATOM 1458 C C . ARG A 1 181 ? -4.704 -0.544 21.359 1.00 98.69 181 ARG A C 1
ATOM 1460 O O . ARG A 1 181 ? -5.292 -0.834 22.396 1.00 98.69 181 ARG A O 1
ATOM 1467 N N . THR A 1 182 ? -5.282 -0.568 20.167 1.00 98.88 182 THR A N 1
ATOM 1468 C CA . THR A 1 182 ? -6.689 -0.918 19.953 1.00 98.88 182 THR A CA 1
ATOM 1469 C C . THR A 1 182 ? -6.985 -2.351 20.387 1.00 98.88 182 THR A C 1
ATOM 1471 O O . THR A 1 182 ? -7.940 -2.589 21.119 1.00 98.88 182 THR A O 1
ATOM 1474 N N . ALA A 1 183 ? -6.125 -3.310 20.038 1.00 98.56 183 ALA A N 1
ATOM 1475 C CA . ALA A 1 183 ? -6.265 -4.697 20.475 1.00 98.56 183 ALA A CA 1
ATOM 1476 C C . ALA A 1 183 ? -6.207 -4.845 22.007 1.00 98.56 183 ALA A C 1
ATOM 1478 O O . ALA A 1 183 ? -6.938 -5.665 22.561 1.00 98.56 183 ALA A O 1
ATOM 1479 N N . MET A 1 184 ? -5.388 -4.043 22.701 1.00 98.06 184 MET A N 1
ATOM 1480 C CA . MET A 1 184 ? -5.362 -4.011 24.171 1.00 98.06 184 MET A CA 1
ATOM 1481 C C . MET A 1 184 ? -6.684 -3.489 24.749 1.00 98.06 184 MET A C 1
ATOM 1483 O O . MET A 1 184 ? -7.251 -4.124 25.633 1.00 98.06 184 MET A O 1
ATOM 1487 N N . VAL A 1 185 ? -7.205 -2.375 24.220 1.00 98.44 185 VAL A N 1
ATOM 1488 C CA . VAL A 1 185 ? -8.511 -1.824 24.627 1.00 98.44 185 VAL A CA 1
ATOM 1489 C C . VAL A 1 185 ? -9.620 -2.854 24.421 1.00 98.44 185 VAL A C 1
ATOM 1491 O O . VAL A 1 185 ? -10.428 -3.083 25.316 1.00 98.44 185 VAL A O 1
ATOM 1494 N N . LEU A 1 186 ? -9.657 -3.506 23.261 1.00 98.50 186 LEU A N 1
ATOM 1495 C CA . LEU A 1 186 ? -10.690 -4.490 22.937 1.00 98.50 186 LEU A CA 1
ATOM 1496 C C . LEU A 1 186 ? -10.601 -5.742 23.822 1.00 98.50 186 LEU A C 1
ATOM 1498 O O . LEU A 1 186 ? -11.633 -6.263 24.247 1.00 98.50 186 LEU A O 1
ATOM 1502 N N . ALA A 1 187 ? -9.388 -6.187 24.164 1.00 97.38 187 ALA A N 1
ATOM 1503 C CA . ALA A 1 187 ? -9.187 -7.267 25.129 1.00 97.38 187 ALA A CA 1
ATOM 1504 C C . ALA A 1 187 ? -9.731 -6.900 26.521 1.00 97.38 187 ALA A C 1
ATOM 1506 O O . ALA A 1 187 ? -10.333 -7.739 27.191 1.00 97.38 187 ALA A O 1
ATOM 1507 N N . ASP A 1 188 ? -9.572 -5.644 26.936 1.00 97.25 188 ASP A N 1
ATOM 1508 C CA . ASP A 1 188 ? -10.105 -5.149 28.205 1.00 97.25 188 ASP A CA 1
ATOM 1509 C C . ASP A 1 188 ? -11.634 -5.029 28.164 1.00 97.25 188 ASP A C 1
ATOM 1511 O O . ASP A 1 188 ? -12.307 -5.473 29.095 1.00 97.25 188 ASP A O 1
ATOM 1515 N N . ALA A 1 189 ? -12.197 -4.521 27.063 1.00 97.19 189 ALA A N 1
ATOM 1516 C CA . ALA A 1 189 ? -13.643 -4.396 26.859 1.00 97.19 189 ALA A CA 1
ATOM 1517 C C . ALA A 1 189 ? -14.371 -5.756 26.856 1.00 97.19 189 ALA A C 1
ATOM 1519 O O . ALA A 1 189 ? -15.511 -5.850 27.325 1.00 97.19 189 ALA A O 1
ATOM 1520 N N . GLY A 1 190 ? -13.709 -6.800 26.346 1.00 94.25 190 GLY A N 1
ATOM 1521 C CA . GLY A 1 190 ? -14.202 -8.180 26.310 1.00 94.25 190 GLY A CA 1
ATOM 1522 C C . GLY A 1 190 ? -13.812 -9.044 27.517 1.00 94.25 190 GLY A C 1
ATOM 1523 O O . GLY A 1 190 ? -14.161 -10.222 27.549 1.00 94.25 190 GLY A O 1
ATOM 1524 N N . SER A 1 191 ? -13.083 -8.507 28.502 1.00 91.62 191 SER A N 1
ATOM 1525 C CA . SER A 1 191 ? -12.559 -9.292 29.628 1.00 91.62 191 SER A CA 1
ATOM 1526 C C . SER A 1 191 ? -13.682 -9.822 30.539 1.00 91.62 191 SER A C 1
ATOM 1528 O O . SER A 1 191 ? -14.450 -9.018 31.066 1.00 91.62 191 SER A O 1
ATOM 1530 N N . PRO A 1 192 ? -13.751 -11.137 30.829 1.00 88.50 192 PRO A N 1
ATOM 1531 C CA . PRO A 1 192 ? -14.713 -11.689 31.788 1.00 88.50 192 PRO A CA 1
ATOM 1532 C C . PRO A 1 192 ? -14.267 -11.525 33.254 1.00 88.50 192 PRO A C 1
ATOM 1534 O O . PRO A 1 192 ? -15.037 -11.809 34.168 1.00 88.50 192 PRO A O 1
ATOM 1537 N N . ASP A 1 193 ? -13.026 -11.091 33.503 1.00 88.00 193 ASP A N 1
ATOM 1538 C CA . ASP A 1 193 ? -12.473 -10.963 34.855 1.00 88.00 193 ASP A CA 1
ATOM 1539 C C . ASP A 1 193 ? -13.096 -9.788 35.631 1.00 88.00 193 ASP A C 1
ATOM 1541 O O . ASP A 1 193 ? -12.851 -8.615 35.330 1.00 88.00 193 ASP A O 1
ATOM 1545 N N . ALA A 1 194 ? -13.843 -10.110 36.690 1.00 80.88 194 ALA A N 1
ATOM 1546 C CA . ALA A 1 194 ? -14.462 -9.143 37.593 1.00 80.88 194 ALA A CA 1
ATOM 1547 C C . ALA A 1 194 ? -13.449 -8.183 38.247 1.00 80.88 194 ALA A C 1
ATOM 1549 O O . ALA A 1 194 ? -13.781 -7.022 38.514 1.00 80.88 194 ALA A O 1
ATOM 1550 N N . LYS A 1 195 ? -12.194 -8.613 38.451 1.00 86.19 195 LYS A N 1
ATOM 1551 C CA . LYS A 1 195 ? -11.123 -7.760 38.998 1.00 86.19 195 LYS A CA 1
ATOM 1552 C C . LYS A 1 195 ? -10.713 -6.647 38.032 1.00 86.19 195 LYS A C 1
ATOM 1554 O O . LYS A 1 195 ? -10.157 -5.640 38.465 1.00 86.19 195 LYS A O 1
ATOM 1559 N N . ARG A 1 196 ? -11.022 -6.791 36.738 1.00 87.38 196 ARG A N 1
ATOM 1560 C CA . ARG A 1 196 ? -10.777 -5.791 35.686 1.00 87.38 196 ARG A CA 1
ATOM 1561 C C . ARG A 1 196 ? -12.030 -4.992 35.319 1.00 87.38 196 ARG A C 1
ATOM 1563 O O . ARG A 1 196 ? -12.008 -4.272 34.326 1.00 87.38 196 ARG A O 1
ATOM 1570 N N . SER A 1 197 ? -13.096 -5.068 36.118 1.00 87.56 197 SER A N 1
ATOM 1571 C CA . SER A 1 197 ? -14.390 -4.410 35.859 1.00 87.56 197 SER A CA 1
ATOM 1572 C C . SER A 1 197 ? -14.280 -2.926 35.486 1.00 87.56 197 SER A C 1
ATOM 1574 O O . SER A 1 197 ? -14.859 -2.519 34.485 1.00 87.56 197 SER A O 1
ATOM 1576 N N . ARG A 1 198 ? -13.475 -2.133 36.208 1.00 90.75 198 ARG A N 1
ATOM 1577 C CA . ARG A 1 198 ? -13.261 -0.702 35.896 1.00 90.75 198 ARG A CA 1
ATOM 1578 C C . ARG A 1 198 ? -12.564 -0.466 34.550 1.00 90.75 198 ARG A C 1
ATOM 1580 O O . ARG A 1 198 ? -12.935 0.444 33.811 1.00 90.75 198 ARG A O 1
ATOM 1587 N N . LEU A 1 199 ? -11.553 -1.280 34.229 1.00 92.56 199 LEU A N 1
ATOM 1588 C CA . LEU A 1 199 ? -10.850 -1.212 32.940 1.00 92.56 199 LEU A CA 1
ATOM 1589 C C . LEU A 1 199 ? -11.788 -1.608 31.800 1.00 92.56 199 LEU A C 1
ATOM 1591 O O . LEU A 1 199 ? -11.850 -0.914 30.789 1.00 92.56 199 LEU A O 1
ATOM 1595 N N . ARG A 1 200 ? -12.566 -2.677 32.003 1.00 94.94 200 ARG A N 1
ATOM 1596 C CA . ARG A 1 200 ? -13.601 -3.120 31.069 1.00 94.94 200 ARG A CA 1
ATOM 1597 C C . ARG A 1 200 ? -14.612 -2.015 30.798 1.00 94.94 200 ARG A C 1
ATOM 1599 O O . ARG A 1 200 ? -14.906 -1.751 29.641 1.00 94.94 200 ARG A O 1
ATOM 1606 N N . GLU A 1 201 ? -15.137 -1.373 31.836 1.00 95.25 201 GLU A N 1
ATOM 1607 C CA . GLU A 1 201 ? -16.104 -0.281 31.696 1.00 95.25 201 GLU A CA 1
ATOM 1608 C C . GLU A 1 201 ? -15.514 0.886 30.897 1.00 95.25 201 GLU A C 1
ATOM 1610 O O . GLU A 1 201 ? -16.090 1.291 29.893 1.00 95.25 201 GLU A O 1
ATOM 1615 N N . THR A 1 202 ? -14.303 1.331 31.242 1.00 95.56 202 THR A N 1
ATOM 1616 C CA . THR A 1 202 ? -13.606 2.407 30.514 1.00 95.56 202 THR A CA 1
ATOM 1617 C C . THR A 1 202 ? -13.383 2.053 29.039 1.00 95.56 202 THR A C 1
ATOM 1619 O O . THR A 1 202 ? -13.601 2.880 28.153 1.00 95.56 202 THR A O 1
ATOM 1622 N N . ALA A 1 203 ? -12.976 0.815 28.756 1.00 97.50 203 ALA A N 1
ATOM 1623 C CA . ALA A 1 203 ? -12.767 0.339 27.395 1.00 97.50 203 ALA A CA 1
ATOM 1624 C C . ALA A 1 203 ? -14.087 0.210 26.613 1.00 97.50 203 ALA A C 1
ATOM 1626 O O . ALA A 1 203 ? -14.143 0.570 25.438 1.00 97.50 203 ALA A O 1
ATOM 1627 N N . ARG A 1 204 ? -15.172 -0.238 27.257 1.00 98.19 204 ARG A N 1
ATOM 1628 C CA . ARG A 1 204 ? -16.511 -0.277 26.648 1.00 98.19 204 ARG A CA 1
ATOM 1629 C C . ARG A 1 204 ? -17.035 1.117 26.338 1.00 98.19 204 ARG A C 1
ATOM 1631 O O . ARG A 1 204 ? -17.610 1.292 25.273 1.00 98.19 204 ARG A O 1
ATOM 1638 N N . GLU A 1 205 ? -16.809 2.102 27.203 1.00 97.56 205 GLU A N 1
ATOM 1639 C CA . GLU A 1 205 ? -17.180 3.496 26.920 1.00 97.56 205 GLU A CA 1
ATOM 1640 C C . GLU A 1 205 ? -16.426 4.058 25.709 1.00 97.56 205 GLU A C 1
ATOM 1642 O O . GLU A 1 205 ? -16.984 4.829 24.927 1.00 97.56 205 GLU A O 1
ATOM 1647 N N . LEU A 1 206 ? -15.180 3.623 25.492 1.00 97.88 206 LEU A N 1
ATOM 1648 C CA . LEU A 1 206 ? -14.438 3.971 24.283 1.00 97.88 206 LEU A CA 1
ATOM 1649 C C . LEU A 1 206 ? -15.082 3.362 23.029 1.00 97.88 206 LEU A C 1
ATOM 1651 O O . LEU A 1 206 ? -15.242 4.063 22.038 1.00 97.88 206 LEU A O 1
ATOM 1655 N N . VAL A 1 207 ? -15.510 2.097 23.075 1.00 98.50 207 VAL A N 1
ATOM 1656 C CA . VAL A 1 207 ? -16.228 1.462 21.952 1.00 98.50 207 VAL A CA 1
ATOM 1657 C C . VAL A 1 207 ? -17.585 2.132 21.720 1.00 98.50 207 VAL A C 1
ATOM 1659 O O . VAL A 1 207 ? -17.910 2.480 20.587 1.00 98.50 207 VAL A O 1
ATOM 1662 N N . LYS A 1 208 ? -18.359 2.382 22.783 1.00 98.25 208 LYS A N 1
ATOM 1663 C CA . LYS A 1 208 ? -19.665 3.046 22.683 1.00 98.25 208 LYS A CA 1
ATOM 1664 C C . LYS A 1 208 ? -19.561 4.403 22.002 1.00 98.25 208 LYS A C 1
ATOM 1666 O O . LYS A 1 208 ? -20.352 4.691 21.115 1.00 98.25 208 LYS A O 1
ATOM 1671 N N . ARG A 1 209 ? -18.552 5.202 22.354 1.00 97.81 209 ARG A N 1
ATOM 1672 C CA . ARG A 1 209 ? -18.335 6.531 21.768 1.00 97.81 209 ARG A CA 1
ATOM 1673 C C . ARG A 1 209 ? -18.300 6.523 20.237 1.00 97.81 209 ARG A C 1
ATOM 1675 O O . ARG A 1 209 ? -18.811 7.454 19.625 1.00 97.81 209 ARG A O 1
ATOM 1682 N N . TRP A 1 210 ? -17.671 5.513 19.643 1.00 98.44 210 TRP A N 1
ATOM 1683 C CA . TRP A 1 210 ? -17.430 5.452 18.199 1.00 98.44 210 TRP A CA 1
ATOM 1684 C C . TRP A 1 210 ? -18.419 4.560 17.446 1.00 98.44 210 TRP A C 1
ATOM 1686 O O . TRP A 1 210 ? -18.533 4.702 16.231 1.00 98.44 210 TRP A O 1
ATOM 1696 N N . PHE A 1 211 ? -19.138 3.669 18.142 1.00 98.44 211 PHE A N 1
ATOM 1697 C CA . PHE A 1 211 ? -19.979 2.656 17.493 1.00 98.44 211 PHE A CA 1
ATOM 1698 C C . PHE A 1 211 ? -21.384 2.476 18.078 1.00 98.44 211 PHE A C 1
ATOM 1700 O O . PHE A 1 211 ? -22.186 1.809 17.438 1.00 98.44 211 PHE A O 1
ATOM 1707 N N . ALA A 1 212 ? -21.714 3.020 19.252 1.00 97.25 212 ALA A N 1
ATOM 1708 C CA . ALA A 1 212 ? -23.037 2.845 19.853 1.00 97.25 212 ALA A CA 1
ATOM 1709 C C . ALA A 1 212 ? -23.922 4.076 19.639 1.00 97.25 212 ALA A C 1
ATOM 1711 O O . ALA A 1 212 ? -23.560 5.190 20.012 1.00 97.25 212 ALA A O 1
ATOM 1712 N N . ASP A 1 213 ? -25.107 3.854 19.081 1.00 95.50 213 ASP A N 1
ATOM 1713 C CA . ASP A 1 213 ? -26.194 4.832 19.049 1.00 95.50 213 ASP A CA 1
ATOM 1714 C C . ASP A 1 213 ? -27.155 4.614 20.245 1.00 95.50 213 ASP A C 1
ATOM 1716 O O . ASP A 1 213 ? -27.023 3.617 20.963 1.00 95.50 213 ASP A O 1
ATOM 1720 N N . PRO A 1 214 ? -28.136 5.507 20.497 1.00 92.38 214 PRO A N 1
ATOM 1721 C CA . PRO A 1 214 ? -29.042 5.388 21.647 1.00 92.38 214 PRO A CA 1
ATOM 1722 C C . PRO A 1 214 ? -29.835 4.074 21.740 1.00 92.38 214 PRO A C 1
ATOM 1724 O O . PRO A 1 214 ? -30.319 3.743 22.820 1.00 92.38 214 PRO A O 1
ATOM 1727 N N . GLY A 1 215 ? -30.007 3.349 20.632 1.00 93.25 215 GLY A N 1
ATOM 1728 C CA . GLY A 1 215 ? -30.680 2.052 20.583 1.00 93.25 215 GLY A CA 1
ATOM 1729 C C . GLY A 1 215 ? -29.756 0.846 20.768 1.00 93.25 215 GLY A C 1
ATOM 1730 O O . GLY A 1 215 ? -30.260 -0.271 20.845 1.00 93.25 215 GLY A O 1
ATOM 1731 N N . THR A 1 216 ? -28.435 1.040 20.844 1.00 96.81 216 THR A N 1
ATOM 1732 C CA . THR A 1 216 ? -27.471 -0.065 20.943 1.00 96.81 216 THR A CA 1
ATOM 1733 C C . THR A 1 216 ? -27.591 -0.787 22.286 1.00 96.81 216 THR A C 1
ATOM 1735 O O . THR A 1 216 ? -27.364 -0.217 23.355 1.00 96.81 216 THR A O 1
ATOM 1738 N N . THR A 1 217 ? -27.907 -2.075 22.226 1.00 97.06 217 THR A N 1
ATOM 1739 C CA . THR A 1 217 ? -27.990 -2.971 23.384 1.00 97.06 217 THR A CA 1
ATOM 1740 C C . THR A 1 217 ? -26.612 -3.476 23.820 1.00 97.06 217 THR A C 1
ATOM 1742 O O . THR A 1 217 ? -25.657 -3.490 23.044 1.00 97.06 217 THR A O 1
ATOM 1745 N N . ASP A 1 218 ? -26.497 -3.987 25.051 1.00 95.75 218 ASP A N 1
ATOM 1746 C CA . ASP A 1 218 ? -25.249 -4.614 25.519 1.00 95.75 218 ASP A CA 1
ATOM 1747 C C . ASP A 1 218 ? -24.823 -5.812 24.660 1.00 95.75 218 ASP A C 1
ATOM 1749 O O . ASP A 1 218 ? -23.631 -6.020 24.436 1.00 95.75 218 ASP A O 1
ATOM 1753 N N . LYS A 1 219 ? -25.797 -6.569 24.140 1.00 96.94 219 LYS A N 1
ATOM 1754 C CA . LYS A 1 219 ? -25.546 -7.703 23.247 1.00 96.94 219 LYS A CA 1
ATOM 1755 C C . LYS A 1 219 ? -24.947 -7.245 21.916 1.00 96.94 219 LYS A C 1
ATOM 1757 O O . LYS A 1 219 ? -24.017 -7.876 21.423 1.00 96.94 219 LYS A O 1
ATOM 1762 N N . GLU A 1 220 ? -25.465 -6.167 21.336 1.00 97.81 220 GLU A N 1
ATOM 1763 C CA . GLU A 1 220 ? -24.910 -5.582 20.107 1.00 97.81 220 GLU A CA 1
ATOM 1764 C C . GLU A 1 220 ? -23.530 -4.977 20.358 1.00 97.81 220 GLU A C 1
ATOM 1766 O O . GLU A 1 220 ? -22.620 -5.168 19.557 1.00 97.81 220 GLU A O 1
ATOM 1771 N N . LEU A 1 221 ? -23.326 -4.334 21.509 1.00 98.06 221 LEU A N 1
ATOM 1772 C CA . LEU A 1 221 ? -22.012 -3.826 21.890 1.00 98.06 221 LEU A CA 1
ATOM 1773 C C . LEU A 1 221 ? -20.976 -4.956 22.014 1.00 98.06 221 LEU A C 1
ATOM 1775 O O . LEU A 1 221 ? -19.845 -4.802 21.552 1.00 98.06 221 LEU A O 1
ATOM 1779 N N . ASP A 1 222 ? -21.353 -6.107 22.578 1.00 98.12 222 ASP A N 1
ATOM 1780 C CA . ASP A 1 222 ? -20.493 -7.298 22.620 1.00 98.12 222 ASP A CA 1
ATOM 1781 C C . ASP A 1 222 ? -20.171 -7.823 21.210 1.00 98.12 222 ASP A C 1
ATOM 1783 O O . ASP A 1 222 ? -19.031 -8.213 20.939 1.00 98.12 222 ASP A O 1
ATOM 1787 N N . GLN A 1 223 ? -21.137 -7.778 20.286 1.00 98.38 223 GLN A N 1
ATOM 1788 C CA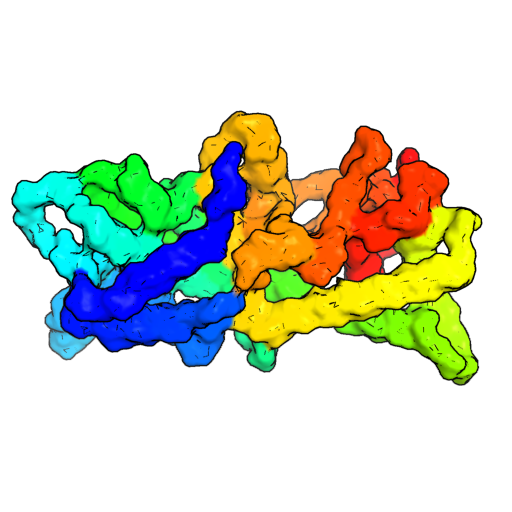 . GLN A 1 223 ? -20.910 -8.119 18.878 1.00 98.38 223 GLN A CA 1
ATOM 1789 C C . GLN A 1 223 ? -19.943 -7.138 18.205 1.00 98.38 223 GLN A C 1
ATOM 1791 O O . GLN A 1 223 ? -19.018 -7.580 17.525 1.00 98.38 223 GLN A O 1
ATOM 1796 N N . PHE A 1 224 ? -20.089 -5.829 18.432 1.00 98.56 224 PHE A N 1
ATOM 1797 C CA . PHE A 1 224 ? -19.168 -4.818 17.904 1.00 98.56 224 PHE A CA 1
ATOM 1798 C C . PHE A 1 224 ? -17.744 -5.040 18.418 1.00 98.56 224 PHE A C 1
ATOM 1800 O O . PHE A 1 224 ? -16.803 -5.047 17.625 1.00 98.56 224 PHE A O 1
ATOM 1807 N N . ILE A 1 225 ? -17.575 -5.309 19.717 1.00 98.69 225 ILE A N 1
ATOM 1808 C CA . ILE A 1 225 ? -16.270 -5.653 20.306 1.00 98.69 225 ILE A CA 1
ATOM 1809 C C . ILE A 1 225 ? -15.680 -6.896 19.630 1.00 98.69 225 ILE A C 1
ATOM 1811 O O . ILE A 1 225 ? -14.491 -6.901 19.301 1.00 98.69 225 ILE A O 1
ATOM 1815 N N . GLY A 1 226 ? -16.489 -7.932 19.392 1.00 98.44 226 GLY A N 1
ATOM 1816 C CA . GLY A 1 226 ? -16.071 -9.141 18.678 1.00 98.44 226 GLY A CA 1
ATOM 1817 C C . GLY A 1 226 ? -15.580 -8.851 17.257 1.00 98.44 226 GLY A C 1
ATOM 1818 O O . GLY A 1 226 ? -14.467 -9.251 16.900 1.00 98.44 226 GLY A O 1
ATOM 1819 N N . THR A 1 227 ? -16.363 -8.102 16.478 1.00 98.62 227 THR A N 1
ATOM 1820 C CA . THR A 1 227 ? -16.030 -7.696 15.102 1.00 98.62 227 THR A CA 1
ATOM 1821 C C . THR A 1 227 ? -14.738 -6.885 15.051 1.00 98.62 227 THR A C 1
ATOM 1823 O O . THR A 1 227 ? -13.821 -7.237 14.306 1.00 98.62 227 THR A O 1
ATOM 1826 N N . LEU A 1 228 ? -14.614 -5.855 15.892 1.00 98.81 228 LEU A N 1
ATOM 1827 C CA . LEU A 1 228 ? -13.407 -5.028 15.978 1.00 98.81 228 LEU A CA 1
ATOM 1828 C C . LEU A 1 228 ? -12.197 -5.870 16.395 1.00 98.81 228 LEU A C 1
ATOM 1830 O O . LEU A 1 228 ? -11.118 -5.734 15.823 1.00 98.81 228 LEU A O 1
ATOM 1834 N N . THR A 1 229 ? -12.361 -6.785 17.356 1.00 98.69 229 THR A N 1
ATOM 1835 C CA . THR A 1 229 ? -11.267 -7.658 17.815 1.00 98.69 229 THR A CA 1
ATOM 1836 C C . THR A 1 229 ? -10.737 -8.524 16.681 1.00 98.69 229 THR A C 1
ATOM 1838 O O . THR A 1 229 ? -9.521 -8.654 16.524 1.00 98.69 229 THR A O 1
ATOM 1841 N N . PHE A 1 230 ? -11.631 -9.129 15.897 1.00 98.38 230 PHE A N 1
ATOM 1842 C CA . PHE A 1 230 ? -11.244 -9.937 14.747 1.00 98.38 230 PHE A CA 1
ATOM 1843 C C . PHE A 1 230 ? -10.554 -9.084 13.675 1.00 98.38 230 PHE A C 1
ATOM 1845 O O . PHE A 1 230 ? -9.446 -9.415 13.247 1.00 98.38 230 PHE A O 1
ATOM 1852 N N . GLY A 1 231 ? -11.156 -7.954 13.305 1.00 98.44 231 GLY A N 1
ATOM 1853 C CA . GLY A 1 231 ? -10.636 -7.093 12.248 1.00 98.44 231 GLY A CA 1
ATOM 1854 C C . GLY A 1 231 ? -9.286 -6.454 12.587 1.00 98.44 231 GLY A C 1
ATOM 1855 O O . GLY A 1 231 ? -8.344 -6.553 11.802 1.00 98.44 231 GLY A O 1
ATOM 1856 N N . PHE A 1 232 ? -9.104 -5.901 13.791 1.00 98.69 232 PHE A N 1
ATOM 1857 C CA . PHE A 1 232 ? -7.805 -5.340 14.192 1.00 98.69 232 PHE A CA 1
ATOM 1858 C C . PHE A 1 232 ? -6.707 -6.403 14.309 1.00 98.69 232 PHE A C 1
ATOM 1860 O O . PHE A 1 232 ? -5.551 -6.114 13.996 1.00 98.69 232 PHE A O 1
ATOM 1867 N N . LYS A 1 233 ? -7.034 -7.650 14.682 1.00 98.31 233 LYS A N 1
ATOM 1868 C CA . LYS A 1 233 ? -6.073 -8.764 14.594 1.00 98.31 233 LYS A CA 1
ATOM 1869 C C . LYS A 1 233 ? -5.665 -9.043 13.147 1.00 98.31 233 LYS A C 1
ATOM 1871 O O . LYS A 1 233 ? -4.481 -9.264 12.899 1.00 98.31 233 LYS A O 1
ATOM 1876 N N . ALA A 1 234 ? -6.606 -9.001 12.205 1.00 97.50 234 ALA A N 1
ATOM 1877 C CA . ALA A 1 234 ? -6.313 -9.166 10.784 1.00 97.50 234 ALA A CA 1
ATOM 1878 C C . ALA A 1 234 ? -5.440 -8.018 10.238 1.00 97.50 234 ALA A C 1
ATOM 1880 O O . ALA A 1 234 ? -4.471 -8.287 9.525 1.00 97.50 234 ALA A O 1
ATOM 1881 N N . ILE A 1 235 ? -5.693 -6.766 10.643 1.00 97.88 235 ILE A N 1
ATOM 1882 C CA . ILE A 1 235 ? -4.858 -5.605 10.277 1.00 97.88 235 ILE A CA 1
ATOM 1883 C C . ILE A 1 235 ? -3.433 -5.766 10.827 1.00 97.88 235 ILE A C 1
ATOM 1885 O O . ILE A 1 235 ? -2.460 -5.631 10.083 1.00 97.88 235 ILE A O 1
ATOM 1889 N N . ILE A 1 236 ? -3.288 -6.123 12.110 1.00 97.25 236 ILE A N 1
ATOM 1890 C CA . ILE A 1 236 ? -1.981 -6.399 12.734 1.00 97.25 236 ILE A CA 1
ATOM 1891 C C . ILE A 1 236 ? -1.249 -7.516 11.988 1.00 97.25 236 ILE A C 1
ATOM 1893 O O . ILE A 1 236 ? -0.050 -7.401 11.734 1.00 97.25 236 ILE A O 1
ATOM 1897 N N . ALA A 1 237 ? -1.948 -8.600 11.639 1.00 95.12 237 ALA A N 1
ATOM 1898 C CA . ALA A 1 237 ? -1.361 -9.703 10.892 1.00 95.12 237 ALA A CA 1
ATOM 1899 C C . ALA A 1 237 ? -0.870 -9.232 9.518 1.00 95.12 237 ALA A C 1
ATOM 1901 O O . ALA A 1 237 ? 0.286 -9.475 9.186 1.00 95.12 237 ALA A O 1
ATOM 1902 N N . CYS A 1 238 ? -1.695 -8.500 8.763 1.00 94.31 238 CYS A N 1
ATOM 1903 C CA . CYS A 1 238 ? -1.338 -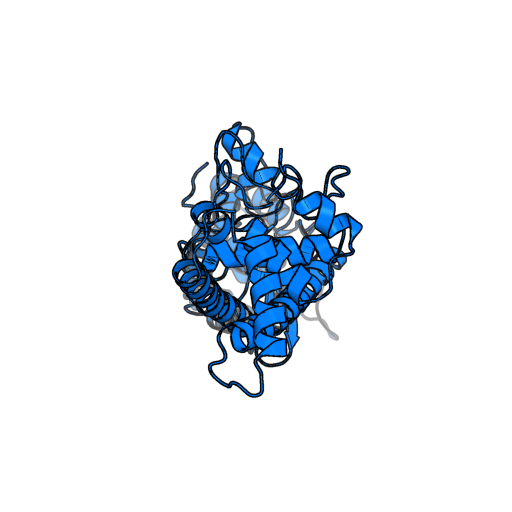7.918 7.467 1.00 94.31 238 CYS A CA 1
ATOM 1904 C C . CYS A 1 238 ? -0.058 -7.077 7.541 1.00 94.31 238 CYS A C 1
ATOM 1906 O O . CYS A 1 238 ? 0.899 -7.325 6.807 1.00 94.31 238 CYS A O 1
ATOM 1908 N N . LEU A 1 239 ? 0.006 -6.152 8.499 1.00 93.94 239 LEU A N 1
ATOM 1909 C CA . LEU A 1 239 ? 1.173 -5.297 8.721 1.00 93.94 239 LEU A CA 1
ATOM 1910 C C . LEU A 1 239 ? 2.431 -6.082 9.138 1.00 93.94 239 LEU A C 1
ATOM 1912 O O . LEU A 1 239 ? 3.543 -5.647 8.845 1.00 93.94 239 LEU A O 1
ATOM 1916 N N . ASN A 1 240 ? 2.277 -7.241 9.785 1.00 92.31 240 ASN A N 1
ATOM 1917 C CA . ASN A 1 240 ? 3.386 -8.085 10.242 1.00 92.31 240 ASN A CA 1
ATOM 1918 C C . ASN A 1 240 ? 3.807 -9.192 9.262 1.00 92.31 240 ASN A C 1
ATOM 1920 O O . ASN A 1 240 ? 4.856 -9.799 9.486 1.00 92.31 240 ASN A O 1
ATOM 1924 N N . LYS A 1 241 ? 3.048 -9.452 8.183 1.00 86.62 241 LYS A N 1
ATOM 1925 C CA . LYS A 1 241 ? 3.388 -10.459 7.153 1.00 86.62 241 LYS A CA 1
ATOM 1926 C C . LYS A 1 241 ? 4.692 -10.151 6.408 1.00 86.62 241 LYS A C 1
ATOM 1928 O O . LYS A 1 241 ? 5.260 -11.050 5.795 1.00 86.62 241 LYS A O 1
ATOM 1933 N N . GLY A 1 242 ? 5.134 -8.892 6.411 1.00 84.06 242 GLY A N 1
ATOM 1934 C CA . GLY A 1 242 ? 6.354 -8.473 5.717 1.00 84.06 242 GLY A CA 1
ATOM 1935 C C . GLY A 1 242 ? 6.203 -8.374 4.194 1.00 84.06 242 GLY A C 1
ATOM 1936 O O . GLY A 1 242 ? 7.159 -8.604 3.454 1.00 84.06 242 GLY A O 1
ATOM 1937 N N . ARG A 1 243 ? 4.992 -8.077 3.703 1.00 87.94 243 ARG A N 1
ATOM 1938 C CA . ARG A 1 243 ? 4.687 -8.010 2.260 1.00 87.94 243 ARG A CA 1
ATOM 1939 C C . ARG A 1 243 ? 3.747 -6.865 1.873 1.00 87.94 243 ARG A C 1
ATOM 1941 O O . ARG A 1 243 ? 3.204 -6.881 0.779 1.00 87.94 243 ARG A O 1
ATOM 1948 N N . PHE A 1 244 ? 3.570 -5.885 2.758 1.00 93.44 244 PHE A N 1
ATOM 1949 C CA . PHE A 1 244 ? 2.702 -4.733 2.521 1.00 93.44 244 PHE A CA 1
ATOM 1950 C C . PHE A 1 244 ? 3.325 -3.768 1.504 1.00 93.44 244 PHE A C 1
ATOM 1952 O O . PHE A 1 244 ? 4.491 -3.380 1.660 1.00 93.44 244 PHE A O 1
ATOM 1959 N N . ILE A 1 245 ? 2.557 -3.406 0.476 1.00 97.19 245 ILE A N 1
ATOM 1960 C CA . ILE A 1 245 ? 2.998 -2.608 -0.671 1.00 97.19 245 ILE A CA 1
ATOM 1961 C C . ILE A 1 245 ? 2.182 -1.321 -0.742 1.00 97.19 245 ILE A C 1
ATOM 1963 O O . ILE A 1 245 ? 0.955 -1.339 -0.721 1.00 97.19 245 ILE A O 1
ATOM 1967 N N . LEU A 1 246 ? 2.890 -0.207 -0.880 1.00 98.50 246 LEU A N 1
ATOM 1968 C CA . LEU A 1 246 ? 2.328 1.110 -1.134 1.00 98.50 246 LEU A CA 1
ATOM 1969 C C . LEU A 1 246 ? 2.749 1.553 -2.532 1.00 98.50 246 LEU A C 1
ATOM 1971 O O . LEU A 1 246 ? 3.928 1.509 -2.885 1.00 98.50 246 LEU A O 1
ATOM 1975 N N . THR A 1 247 ? 1.797 1.962 -3.348 1.00 98.44 247 THR A N 1
ATOM 1976 C CA . THR A 1 247 ? 2.057 2.488 -4.694 1.00 98.44 247 THR A CA 1
ATOM 1977 C C . THR A 1 247 ? 0.965 3.481 -5.051 1.00 98.44 247 THR A C 1
ATOM 1979 O O . THR A 1 247 ? 0.052 3.637 -4.264 1.00 98.44 247 THR A O 1
ATOM 1982 N N . ASP A 1 248 ? 1.037 4.178 -6.172 1.00 97.56 248 ASP A N 1
ATOM 1983 C CA . ASP A 1 248 ? -0.118 4.871 -6.746 1.00 97.56 248 ASP A CA 1
ATOM 1984 C C . ASP A 1 248 ? -0.715 4.019 -7.872 1.00 97.56 248 ASP A C 1
ATOM 1986 O O . ASP A 1 248 ? -0.039 3.134 -8.417 1.00 97.56 248 ASP A O 1
ATOM 1990 N N . TRP A 1 249 ? -1.963 4.262 -8.263 1.00 95.81 249 TRP A N 1
ATOM 1991 C CA . TRP A 1 249 ? -2.492 3.610 -9.453 1.00 95.81 249 TRP A CA 1
ATOM 1992 C C . TRP A 1 249 ? -2.053 4.373 -10.697 1.00 95.81 249 TRP A C 1
ATOM 1994 O O . TRP A 1 249 ? -2.635 5.380 -11.090 1.00 95.81 249 TRP A O 1
ATOM 2004 N N . VAL A 1 250 ? -1.031 3.862 -11.378 1.00 95.38 250 VAL A N 1
ATOM 2005 C CA . VAL A 1 250 ? -0.410 4.575 -12.505 1.00 95.38 250 VAL A CA 1
ATOM 2006 C C . VAL A 1 250 ? -1.421 4.946 -13.605 1.00 95.38 250 VAL A C 1
ATOM 2008 O O . VAL A 1 250 ? -1.335 6.033 -14.177 1.00 95.38 250 VAL A O 1
ATOM 2011 N N . SER A 1 251 ? -2.420 4.091 -13.855 1.00 92.06 251 SER A N 1
ATOM 2012 C CA . SER A 1 251 ? -3.488 4.332 -14.834 1.00 92.06 251 SER A CA 1
ATOM 2013 C C . SER A 1 251 ? -4.452 5.475 -14.444 1.00 92.06 251 SER A C 1
ATOM 2015 O O . SER A 1 251 ? -5.141 6.000 -15.320 1.00 92.06 251 SER A O 1
ATOM 2017 N N . LEU A 1 252 ? -4.493 5.905 -13.170 1.00 92.56 252 LEU A N 1
ATOM 2018 C CA . LEU A 1 252 ? -5.287 7.055 -12.698 1.00 92.56 252 LEU A CA 1
ATOM 2019 C C . LEU A 1 252 ? -4.621 8.409 -12.979 1.00 92.56 252 LEU A C 1
ATOM 2021 O O . LEU A 1 252 ? -5.309 9.426 -13.059 1.00 92.56 252 LEU A O 1
ATOM 2025 N N . ARG A 1 253 ? -3.299 8.463 -13.183 1.00 91.75 253 ARG A N 1
ATOM 2026 C CA . ARG A 1 253 ? -2.547 9.731 -13.300 1.00 91.75 253 ARG A CA 1
ATOM 2027 C C . ARG A 1 253 ? -3.067 10.665 -14.396 1.00 91.75 253 ARG A C 1
ATOM 2029 O O . ARG A 1 253 ? -2.998 11.881 -14.246 1.00 91.75 253 ARG A O 1
ATOM 2036 N N . GLY A 1 254 ? -3.562 10.096 -15.496 1.00 84.56 254 GLY A N 1
ATOM 2037 C CA . GLY A 1 254 ? -4.136 10.822 -16.636 1.00 84.56 254 GLY A CA 1
ATOM 2038 C C . GLY A 1 254 ? -5.664 10.784 -16.706 1.00 84.56 254 GLY A C 1
ATOM 2039 O O . GLY A 1 254 ? -6.228 11.159 -17.733 1.00 84.56 254 GLY A O 1
ATOM 2040 N N . ALA A 1 255 ? -6.342 10.297 -15.663 1.00 87.88 255 ALA A N 1
ATOM 2041 C CA . ALA A 1 255 ? -7.789 10.140 -15.667 1.00 87.88 255 ALA A CA 1
ATOM 2042 C C . ALA A 1 255 ? -8.510 11.486 -15.831 1.00 87.88 255 ALA A C 1
ATOM 2044 O O . ALA A 1 255 ? -8.164 12.479 -15.191 1.00 87.88 255 ALA A O 1
ATOM 2045 N N . THR A 1 256 ? -9.526 11.505 -16.693 1.00 88.00 256 THR A N 1
ATOM 2046 C CA . THR A 1 256 ? -10.373 12.682 -16.964 1.00 88.00 256 THR A CA 1
ATOM 2047 C C . THR A 1 256 ? -11.867 12.383 -16.850 1.00 88.00 256 THR A C 1
ATOM 2049 O O . THR A 1 256 ? -12.667 13.312 -16.773 1.00 88.00 256 THR A O 1
ATOM 2052 N N . ALA A 1 257 ? -12.260 11.105 -16.824 1.00 89.00 257 ALA A N 1
ATOM 2053 C CA . ALA A 1 257 ? -13.647 10.713 -16.613 1.00 89.00 257 ALA A CA 1
ATOM 2054 C C . ALA A 1 257 ? -14.063 11.017 -15.160 1.00 89.00 257 ALA A C 1
ATOM 2056 O O . ALA A 1 257 ? -13.277 10.712 -14.265 1.00 89.00 257 ALA A O 1
ATOM 2057 N N . PRO A 1 258 ? -15.274 11.555 -14.899 1.00 81.88 258 PRO A N 1
ATOM 2058 C CA . PRO A 1 258 ? -15.669 12.023 -13.567 1.00 81.88 258 PRO A CA 1
ATOM 2059 C C . PRO A 1 258 ? -15.433 11.011 -12.437 1.00 81.88 258 PRO A C 1
ATOM 2061 O O . PRO A 1 258 ? -14.746 11.331 -11.478 1.00 81.88 258 PRO A O 1
ATOM 2064 N N . GLY A 1 259 ? -15.893 9.765 -12.595 1.00 80.81 259 GLY A N 1
ATOM 2065 C CA . GLY A 1 259 ? -15.701 8.737 -11.564 1.00 80.81 259 GLY A CA 1
ATOM 2066 C C . GLY A 1 259 ? -14.240 8.321 -11.363 1.00 80.81 259 GLY A C 1
ATOM 2067 O O . GLY A 1 259 ? -13.861 7.955 -10.262 1.00 80.81 259 GLY A O 1
ATOM 2068 N N . ASP A 1 260 ? -13.401 8.413 -12.396 1.00 87.38 260 ASP A N 1
ATOM 2069 C CA . ASP A 1 260 ? -11.975 8.086 -12.295 1.00 87.38 260 ASP A CA 1
ATOM 2070 C C . ASP A 1 260 ? -11.193 9.256 -11.654 1.00 87.38 260 ASP A C 1
ATOM 2072 O O . ASP A 1 260 ? -10.200 9.051 -10.960 1.00 87.38 260 ASP A O 1
ATOM 2076 N N . VAL A 1 261 ? -11.653 10.496 -11.856 1.00 89.25 261 VAL A N 1
ATOM 2077 C CA . VAL A 1 261 ? -11.097 11.693 -11.209 1.00 89.25 261 VAL A CA 1
ATOM 2078 C C . VAL A 1 261 ? -11.295 11.639 -9.696 1.00 89.25 261 VAL A C 1
ATOM 2080 O O . VAL A 1 261 ? -10.355 11.964 -8.975 1.00 89.25 261 VAL A O 1
ATOM 2083 N N . ASP A 1 262 ? -12.447 11.161 -9.220 1.00 88.38 262 ASP A N 1
ATOM 2084 C CA . ASP A 1 262 ? -12.722 11.037 -7.783 1.00 88.38 262 ASP A CA 1
ATOM 2085 C C . ASP A 1 262 ? -11.715 10.109 -7.081 1.00 88.38 262 ASP A C 1
ATOM 2087 O O . ASP A 1 262 ? -11.207 10.447 -6.013 1.00 88.38 262 ASP A O 1
ATOM 2091 N N . TYR A 1 263 ? -11.349 8.981 -7.704 1.00 89.56 263 TYR A N 1
ATOM 2092 C CA . TYR A 1 263 ? -10.307 8.091 -7.172 1.00 89.56 263 TYR A CA 1
ATOM 2093 C C . TYR A 1 263 ? -8.910 8.702 -7.266 1.00 89.56 263 TYR A C 1
ATOM 2095 O O . TYR A 1 263 ? -8.140 8.621 -6.316 1.00 89.56 263 TYR A O 1
ATOM 2103 N N . ARG A 1 264 ? -8.568 9.347 -8.386 1.00 91.69 264 ARG A N 1
ATOM 2104 C CA . ARG A 1 264 ? -7.268 10.022 -8.543 1.00 91.69 264 ARG A CA 1
ATOM 2105 C C . ARG A 1 264 ? -7.074 11.121 -7.493 1.00 91.69 264 ARG A C 1
ATOM 2107 O O . ARG A 1 264 ? -5.960 11.358 -7.023 1.00 91.69 264 ARG A O 1
ATOM 2114 N N . ASP A 1 265 ? -8.153 11.817 -7.156 1.00 91.44 265 ASP A N 1
ATOM 2115 C CA . ASP A 1 265 ? -8.143 12.947 -6.237 1.00 91.44 265 ASP A CA 1
ATOM 2116 C C . ASP A 1 265 ? -8.460 12.521 -4.786 1.00 91.44 265 ASP A C 1
ATOM 2118 O O . ASP A 1 265 ? -8.521 13.381 -3.902 1.00 91.44 265 ASP A O 1
ATOM 2122 N N . SER A 1 266 ? -8.579 11.215 -4.505 1.00 92.81 266 SER A N 1
ATOM 2123 C CA . SER A 1 266 ? -8.772 10.674 -3.155 1.00 92.81 266 SER A CA 1
ATOM 2124 C C . SER A 1 266 ? -7.481 10.685 -2.318 1.00 92.81 266 SER A C 1
ATOM 2126 O O . SER A 1 266 ? -6.389 11.033 -2.788 1.00 92.81 266 SER A O 1
ATOM 2128 N N . GLU A 1 267 ? -7.603 10.361 -1.024 1.00 95.38 267 GLU A N 1
ATOM 2129 C CA . GLU A 1 267 ? -6.444 10.149 -0.148 1.00 95.38 267 GLU A CA 1
ATOM 2130 C C . GLU A 1 267 ? -5.726 8.844 -0.521 1.00 95.38 267 GLU A C 1
ATOM 2132 O O . GLU A 1 267 ? -4.521 8.832 -0.765 1.00 95.38 267 GLU A O 1
ATOM 2137 N N . ALA A 1 268 ? -6.461 7.744 -0.572 1.00 97.44 268 ALA A N 1
ATOM 2138 C CA . ALA A 1 268 ? -5.976 6.431 -0.953 1.00 97.44 268 ALA A CA 1
ATOM 2139 C C . ALA A 1 268 ? -7.171 5.563 -1.368 1.00 97.44 268 ALA A C 1
ATOM 2141 O O . ALA A 1 268 ? -8.318 6.010 -1.306 1.00 97.44 268 ALA A O 1
ATOM 2142 N N . PHE A 1 269 ? -6.897 4.345 -1.824 1.00 96.31 269 PHE A N 1
ATOM 2143 C CA . PHE A 1 269 ? -7.892 3.277 -1.872 1.00 96.31 269 PHE A CA 1
ATOM 2144 C C . PHE A 1 269 ? -7.202 1.900 -1.864 1.00 96.31 269 PHE A C 1
ATOM 2146 O O . PHE A 1 269 ? -5.987 1.759 -2.057 1.00 96.31 269 PHE A O 1
ATOM 2153 N N . THR A 1 270 ? -7.991 0.843 -1.695 1.00 96.31 270 THR A N 1
ATOM 2154 C CA . THR A 1 270 ? -7.569 -0.547 -1.894 1.00 96.31 270 THR A CA 1
ATOM 2155 C C . THR A 1 270 ? -8.722 -1.396 -2.428 1.00 96.31 270 THR A C 1
ATOM 2157 O O . THR A 1 270 ? -9.888 -1.005 -2.373 1.00 96.31 270 THR A O 1
ATOM 2160 N N . PHE A 1 271 ? -8.417 -2.589 -2.935 1.00 93.12 271 PHE A N 1
ATOM 2161 C CA . PHE A 1 271 ? -9.443 -3.558 -3.302 1.00 93.12 271 PHE A CA 1
ATOM 2162 C C . PHE A 1 271 ? -9.904 -4.327 -2.063 1.00 93.12 271 PHE A C 1
ATOM 2164 O O . PHE A 1 271 ? -9.179 -5.173 -1.530 1.00 93.12 271 PHE A O 1
ATOM 2171 N N . SER A 1 272 ? -11.132 -4.032 -1.634 1.00 91.62 272 SER A N 1
ATOM 2172 C CA . SER A 1 272 ? -11.762 -4.604 -0.441 1.00 91.62 272 SER A CA 1
ATOM 2173 C C . SER A 1 272 ? -11.712 -6.137 -0.402 1.00 91.62 272 SER A C 1
ATOM 2175 O O . SER A 1 272 ? -11.784 -6.810 -1.436 1.00 91.62 272 SER A O 1
ATOM 2177 N N . GLY A 1 273 ? -11.572 -6.694 0.805 1.00 85.38 273 GLY A N 1
ATOM 2178 C CA . GLY A 1 273 ? -11.620 -8.140 1.043 1.00 85.38 273 GLY A CA 1
ATOM 2179 C C . GLY A 1 273 ? -10.513 -8.929 0.338 1.00 85.38 273 GLY A C 1
ATOM 2180 O O . GLY A 1 273 ? -10.751 -10.044 -0.122 1.00 85.38 273 GLY A O 1
ATOM 2181 N N . PHE A 1 274 ? -9.314 -8.350 0.231 1.00 83.44 274 PHE A N 1
ATOM 2182 C CA . PHE A 1 274 ? -8.166 -8.932 -0.470 1.00 83.44 274 PHE A CA 1
ATOM 2183 C C . PHE A 1 274 ? -8.445 -9.210 -1.960 1.00 83.44 274 PHE A C 1
ATOM 2185 O O . PHE A 1 274 ? -7.860 -10.117 -2.554 1.00 83.44 274 PHE A O 1
ATOM 2192 N N . GLY A 1 275 ? -9.313 -8.407 -2.588 1.00 78.19 275 GLY A N 1
ATOM 2193 C CA . GLY A 1 275 ? -9.785 -8.592 -3.968 1.00 78.19 275 GLY A CA 1
ATOM 2194 C C . GLY A 1 275 ? -8.713 -8.471 -5.063 1.00 78.19 275 GLY A C 1
ATOM 2195 O O . GLY A 1 275 ? -8.998 -8.690 -6.244 1.00 78.19 275 GLY A O 1
ATOM 2196 N N . GLU A 1 276 ? -7.481 -8.118 -4.699 1.00 89.12 276 GLU A N 1
ATOM 2197 C CA . GLU A 1 276 ? -6.321 -8.149 -5.587 1.00 89.12 276 GLU A CA 1
ATOM 2198 C C . GLU A 1 276 ? -5.418 -9.371 -5.370 1.00 89.12 276 GLU A C 1
ATOM 2200 O O . GLU A 1 276 ? -4.722 -9.758 -6.295 1.00 89.12 276 GLU A O 1
ATOM 2205 N N . GLY A 1 277 ? -5.415 -10.027 -4.207 1.00 89.12 277 GLY A N 1
ATOM 2206 C CA . GLY A 1 277 ? -4.505 -11.151 -3.937 1.00 89.12 277 GLY A CA 1
ATOM 2207 C C . GLY A 1 277 ? -3.089 -10.758 -3.482 1.00 89.12 277 GLY A C 1
ATOM 2208 O O . GLY A 1 277 ? -2.239 -11.633 -3.304 1.00 89.12 277 GLY A O 1
ATOM 2209 N N . LEU A 1 278 ? -2.832 -9.463 -3.283 1.00 93.75 278 LEU A N 1
ATOM 2210 C CA . LEU A 1 278 ? -1.637 -8.897 -2.652 1.00 93.75 278 LEU A CA 1
ATOM 2211 C C . LEU A 1 278 ? -2.065 -7.837 -1.624 1.00 93.75 278 LEU A C 1
ATOM 2213 O O . LEU A 1 278 ? -3.112 -7.211 -1.778 1.00 93.75 278 LEU A O 1
ATOM 2217 N N . ASP A 1 279 ? -1.257 -7.632 -0.581 1.00 94.62 279 ASP A N 1
ATOM 2218 C CA . ASP A 1 279 ? -1.526 -6.621 0.447 1.00 94.62 279 ASP A CA 1
ATOM 2219 C C . ASP A 1 279 ? -1.085 -5.229 -0.074 1.00 94.62 279 ASP A C 1
ATOM 2221 O O . ASP A 1 279 ? 0.017 -4.767 0.237 1.00 94.62 279 ASP A O 1
ATOM 2225 N N . VAL A 1 280 ? -1.916 -4.597 -0.915 1.00 97.06 280 VAL A N 1
ATOM 2226 C CA . VAL A 1 280 ? -1.614 -3.333 -1.624 1.00 97.06 280 VAL A CA 1
ATOM 2227 C C . VAL A 1 280 ? -2.546 -2.207 -1.180 1.00 97.06 280 VAL A C 1
ATOM 2229 O O . VAL A 1 280 ? -3.760 -2.395 -1.094 1.00 97.06 280 VAL A O 1
ATOM 2232 N N . VAL A 1 281 ? -1.985 -1.022 -0.949 1.00 98.00 281 VAL A N 1
ATOM 2233 C CA . VAL A 1 281 ? -2.736 0.233 -0.809 1.00 98.00 281 VAL A CA 1
ATOM 2234 C C . VAL A 1 281 ? -2.229 1.234 -1.842 1.00 98.00 281 VAL A C 1
ATOM 2236 O O . VAL A 1 281 ? -1.017 1.440 -1.979 1.00 98.00 281 VAL A O 1
ATOM 2239 N N . TYR A 1 282 ? -3.171 1.839 -2.558 1.00 98.12 282 TYR A N 1
ATOM 2240 C CA . TYR A 1 282 ? -2.922 2.845 -3.577 1.00 98.12 282 TYR A CA 1
ATOM 2241 C C . TYR A 1 282 ? -2.999 4.238 -2.953 1.00 98.12 282 TYR A C 1
ATOM 2243 O O . TYR A 1 282 ? -3.982 4.572 -2.305 1.00 98.12 282 TYR A O 1
ATOM 2251 N N . ILE A 1 283 ? -1.939 5.023 -3.095 1.00 98.31 283 ILE A N 1
ATOM 2252 C CA . ILE A 1 283 ? -1.722 6.330 -2.484 1.00 98.31 283 ILE A CA 1
ATOM 2253 C C . ILE A 1 283 ? -1.919 7.386 -3.561 1.00 98.31 283 ILE A C 1
ATOM 2255 O O . ILE A 1 283 ? -1.102 7.497 -4.476 1.00 98.31 283 ILE A O 1
ATOM 2259 N N . GLU A 1 284 ? -2.981 8.173 -3.420 1.00 96.44 284 GLU A N 1
ATOM 2260 C CA . GLU A 1 284 ? -3.460 9.074 -4.465 1.00 96.44 284 GLU A CA 1
ATOM 2261 C C . GLU A 1 284 ? -3.223 10.547 -4.105 1.00 96.44 284 GLU A C 1
ATOM 2263 O O . GLU A 1 284 ? -2.571 10.884 -3.104 1.00 96.44 284 GLU A O 1
ATOM 2268 N N . GLN A 1 285 ? -3.650 11.462 -4.979 1.00 93.38 285 GLN A N 1
ATOM 2269 C CA . GLN A 1 285 ? -3.147 12.836 -4.966 1.00 93.38 285 GLN A CA 1
ATOM 2270 C C . GLN A 1 285 ? -3.390 13.578 -3.653 1.00 93.38 285 GLN A C 1
ATOM 2272 O O . GLN A 1 285 ? -2.602 14.470 -3.317 1.00 93.38 285 GLN A O 1
ATOM 2277 N N . SER A 1 286 ? -4.464 13.265 -2.931 1.00 93.00 286 SER A N 1
ATOM 2278 C CA . SER A 1 286 ? -4.820 13.987 -1.712 1.00 93.00 286 SER A CA 1
ATOM 2279 C C . SER A 1 286 ? -4.132 13.452 -0.460 1.00 93.00 286 SER A C 1
ATOM 2281 O O . SER A 1 286 ? -4.103 14.171 0.535 1.00 93.00 286 SER A O 1
ATOM 2283 N N . PHE A 1 287 ? -3.451 12.296 -0.510 1.00 95.88 287 PHE A N 1
ATOM 2284 C CA . PHE A 1 287 ? -2.777 11.706 0.659 1.00 95.88 287 PHE A CA 1
ATOM 2285 C C . PHE A 1 287 ? -1.834 12.685 1.372 1.00 95.88 287 PHE A C 1
ATOM 2287 O O . PHE A 1 287 ? -1.834 12.827 2.596 1.00 95.88 287 PHE A O 1
ATOM 2294 N N . PHE A 1 288 ? -0.987 13.366 0.594 1.00 94.06 288 PHE A N 1
ATOM 2295 C CA . PHE A 1 288 ? 0.008 14.309 1.109 1.00 94.06 288 PHE A CA 1
ATOM 2296 C C . PHE A 1 288 ? -0.465 15.764 1.083 1.00 94.06 288 PHE A C 1
ATOM 2298 O O . PHE A 1 288 ? 0.268 16.637 1.555 1.00 94.06 288 PHE A O 1
ATOM 2305 N N . LYS A 1 289 ? -1.656 16.046 0.538 1.00 91.06 289 LYS A N 1
ATOM 2306 C CA . LYS A 1 289 ? -2.207 17.402 0.538 1.00 91.06 289 LYS A CA 1
ATOM 2307 C C . LYS A 1 289 ? -2.656 17.757 1.951 1.00 91.06 289 LYS A C 1
ATOM 2309 O O . LYS A 1 289 ? -3.141 16.927 2.717 1.00 91.06 289 LYS A O 1
ATOM 2314 N N . LYS A 1 290 ? -2.476 19.025 2.308 1.00 83.31 290 LYS A N 1
ATOM 2315 C CA . LYS A 1 290 ? -3.114 19.574 3.497 1.00 83.31 290 LYS A CA 1
ATOM 2316 C C . LYS A 1 290 ? -4.535 19.960 3.105 1.00 83.31 290 LYS A C 1
ATOM 2318 O O . LYS A 1 290 ? -4.718 20.970 2.437 1.00 83.31 290 LYS A O 1
ATOM 2323 N N . ASP A 1 291 ? -5.506 19.158 3.514 1.00 80.12 291 ASP A N 1
ATOM 2324 C CA . ASP A 1 291 ? -6.911 19.547 3.456 1.00 80.12 291 ASP A CA 1
ATOM 2325 C C . ASP A 1 291 ? -7.212 20.521 4.607 1.00 80.12 291 ASP A C 1
ATOM 2327 O O . ASP A 1 291 ? -7.025 20.173 5.772 1.00 80.12 291 ASP A O 1
ATOM 2331 N N . GLU A 1 292 ? -7.633 21.749 4.295 1.00 73.62 292 GLU A N 1
ATOM 2332 C CA . GLU A 1 292 ? -7.987 22.766 5.297 1.00 73.62 292 GLU A CA 1
ATOM 2333 C C . GLU A 1 292 ? -9.241 22.391 6.101 1.00 73.62 292 GLU A C 1
ATOM 2335 O O . GLU A 1 292 ? -9.384 22.838 7.240 1.00 73.62 292 GLU A O 1
ATOM 2340 N N . GLY A 1 293 ? -10.122 21.553 5.541 1.00 76.06 293 GLY A N 1
ATOM 2341 C CA . GLY A 1 293 ? -11.314 21.029 6.215 1.00 76.06 293 GLY A CA 1
ATOM 2342 C C . GLY A 1 293 ? -11.081 19.728 6.992 1.00 76.06 293 GLY A C 1
ATOM 2343 O O . GLY A 1 293 ? -11.984 19.268 7.698 1.00 76.06 293 GLY A O 1
ATOM 2344 N N . GLY A 1 294 ? -9.888 19.138 6.876 1.00 84.88 294 GLY A N 1
ATOM 2345 C CA . GLY A 1 294 ? -9.544 17.861 7.492 1.00 84.88 294 GLY A CA 1
ATOM 2346 C C . GLY A 1 294 ? -9.503 17.928 9.021 1.00 84.88 294 GLY A C 1
ATOM 2347 O O . GLY A 1 294 ? -9.118 18.933 9.612 1.00 84.88 294 GLY A O 1
ATOM 2348 N N . ILE A 1 295 ? -9.878 16.832 9.686 1.00 92.81 295 ILE A N 1
ATOM 2349 C CA . ILE A 1 295 ? -9.880 16.765 11.159 1.00 92.81 295 ILE A CA 1
ATOM 2350 C C . ILE A 1 295 ? -8.469 16.579 11.721 1.00 92.81 295 ILE A C 1
ATOM 2352 O O . ILE A 1 295 ? -8.136 17.134 12.763 1.00 92.81 295 ILE A O 1
ATOM 2356 N N . VAL A 1 296 ? -7.646 15.774 11.051 1.00 94.44 296 VAL A N 1
ATOM 2357 C CA . VAL A 1 296 ? -6.261 15.478 11.432 1.00 94.44 296 VAL A CA 1
ATOM 2358 C C . VAL A 1 296 ? -5.346 15.750 10.243 1.00 94.44 296 VAL A C 1
ATOM 2360 O O . VAL A 1 296 ? -5.767 15.633 9.095 1.00 94.44 296 VAL A O 1
ATOM 2363 N N . HIS A 1 297 ? -4.078 16.086 10.496 1.00 94.56 297 HIS A N 1
ATOM 2364 C CA . HIS A 1 297 ? -3.128 16.453 9.437 1.00 94.56 297 HIS A CA 1
ATOM 2365 C C . HIS A 1 297 ? -1.757 15.787 9.594 1.00 94.56 297 HIS A C 1
ATOM 2367 O O . HIS A 1 297 ? -1.404 15.257 10.654 1.00 94.56 297 HIS A O 1
ATOM 2373 N N . GLY A 1 298 ? -0.965 15.851 8.519 1.00 95.50 298 GLY A N 1
ATOM 2374 C CA . GLY A 1 298 ? 0.413 15.368 8.474 1.00 95.50 298 GLY A CA 1
ATOM 2375 C C . GLY A 1 298 ? 0.519 13.892 8.842 1.00 95.50 298 GLY A C 1
ATOM 2376 O O . GLY A 1 298 ? -0.338 13.088 8.485 1.00 95.50 298 GLY A O 1
ATOM 2377 N N . GLN A 1 299 ? 1.546 13.548 9.619 1.00 97.12 299 GLN A N 1
ATOM 2378 C CA . GLN A 1 299 ? 1.830 12.165 10.001 1.00 97.12 299 GLN A CA 1
ATOM 2379 C C . GLN A 1 299 ? 0.643 11.448 10.654 1.00 97.12 299 GLN A C 1
ATOM 2381 O O . GLN A 1 299 ? 0.442 10.266 10.395 1.00 97.12 299 GLN A O 1
ATOM 2386 N N . LYS A 1 300 ? -0.161 12.159 11.453 1.00 97.06 300 LYS A N 1
ATOM 2387 C CA . LYS A 1 300 ? -1.367 11.605 12.075 1.00 97.06 300 LYS A CA 1
ATOM 2388 C C . LYS A 1 300 ? -2.426 11.250 11.026 1.00 97.06 300 LYS A C 1
ATOM 2390 O O . LYS A 1 300 ? -3.015 10.178 11.120 1.00 97.06 300 LYS A O 1
ATOM 2395 N N . ASN A 1 301 ? -2.633 12.108 10.021 1.00 97.25 301 ASN A N 1
ATOM 2396 C CA . ASN A 1 301 ? -3.578 11.828 8.936 1.00 97.25 301 ASN A CA 1
ATOM 2397 C C . ASN A 1 301 ? -3.119 10.653 8.075 1.00 97.25 301 ASN A C 1
ATOM 2399 O O . ASN A 1 301 ? -3.894 9.743 7.827 1.00 97.25 301 ASN A O 1
ATOM 2403 N N . TRP A 1 302 ? -1.841 10.620 7.697 1.00 98.19 302 TRP A N 1
ATOM 2404 C CA . TRP A 1 302 ? -1.288 9.510 6.916 1.00 98.19 302 TRP A CA 1
ATOM 2405 C C . TRP A 1 302 ? -1.460 8.175 7.639 1.00 98.19 302 TRP A C 1
ATOM 2407 O O . TRP A 1 302 ? -1.858 7.191 7.030 1.00 98.19 302 TRP A O 1
ATOM 2417 N N . THR A 1 303 ? -1.230 8.141 8.955 1.00 98.56 303 THR A N 1
ATOM 2418 C CA . THR A 1 303 ? -1.484 6.947 9.772 1.00 98.56 303 THR A CA 1
ATOM 2419 C C . THR A 1 303 ? -2.970 6.570 9.793 1.00 98.56 303 THR A C 1
ATOM 2421 O O . THR A 1 303 ? -3.295 5.392 9.651 1.00 98.56 303 THR A O 1
ATOM 2424 N N . ARG A 1 304 ? -3.870 7.555 9.930 1.00 98.19 304 ARG A N 1
ATOM 2425 C CA . ARG A 1 304 ? -5.331 7.365 9.883 1.00 98.19 304 ARG A CA 1
ATOM 2426 C C . ARG A 1 304 ? -5.760 6.734 8.561 1.00 98.19 304 ARG A C 1
ATOM 2428 O O . ARG A 1 304 ? -6.456 5.726 8.594 1.00 98.19 304 ARG A O 1
ATOM 2435 N N . ILE A 1 305 ? -5.286 7.266 7.436 1.00 98.25 305 ILE A N 1
ATOM 2436 C CA . ILE A 1 305 ? -5.580 6.734 6.100 1.00 98.25 305 ILE A CA 1
ATOM 2437 C C . ILE A 1 305 ? -5.094 5.284 5.984 1.00 98.25 305 ILE A C 1
ATOM 2439 O O . ILE A 1 305 ? -5.856 4.418 5.586 1.00 98.25 305 ILE A O 1
ATOM 2443 N N . ILE A 1 306 ? -3.871 4.958 6.421 1.00 98.50 306 ILE A N 1
ATOM 2444 C CA . ILE A 1 306 ? -3.387 3.566 6.359 1.00 98.50 306 ILE A CA 1
ATOM 2445 C C . ILE A 1 306 ? -4.282 2.605 7.162 1.00 98.50 306 ILE A C 1
ATOM 2447 O O . ILE A 1 306 ? -4.562 1.506 6.691 1.00 98.50 306 ILE A O 1
ATOM 2451 N N . VAL A 1 307 ? -4.754 2.987 8.355 1.00 98.69 307 VAL A N 1
ATOM 2452 C CA . VAL A 1 307 ? -5.685 2.139 9.129 1.00 98.69 307 VAL A CA 1
ATOM 2453 C C . VAL A 1 307 ? -7.043 2.017 8.429 1.00 98.69 307 VAL A C 1
ATOM 2455 O O . VAL A 1 307 ? -7.599 0.919 8.394 1.00 98.69 307 VAL A O 1
ATOM 2458 N N . HIS A 1 308 ? -7.548 3.116 7.864 1.00 98.69 308 HIS A N 1
ATOM 2459 C CA . HIS A 1 308 ? -8.779 3.151 7.074 1.00 98.69 308 HIS A CA 1
ATOM 2460 C C . HIS A 1 308 ? -8.701 2.150 5.911 1.00 98.69 308 HIS A C 1
ATOM 2462 O O . HIS A 1 308 ? -9.485 1.201 5.867 1.00 98.69 308 HIS A O 1
ATOM 2468 N N . GLU A 1 309 ? -7.678 2.258 5.063 1.00 98.38 309 GLU A N 1
ATOM 2469 C CA . GLU A 1 309 ? -7.504 1.371 3.908 1.00 98.38 309 GLU A CA 1
ATOM 2470 C C . GLU A 1 309 ? -7.293 -0.087 4.312 1.00 98.38 309 GLU A C 1
ATOM 2472 O O . GLU A 1 309 ? -7.866 -1.005 3.731 1.00 98.38 309 GLU A O 1
ATOM 2477 N N . LEU A 1 310 ? -6.512 -0.344 5.362 1.00 98.06 310 LEU A N 1
ATOM 2478 C CA . LEU A 1 310 ? -6.318 -1.714 5.830 1.00 98.06 310 LEU A CA 1
ATOM 2479 C C . LEU A 1 310 ? -7.615 -2.336 6.345 1.00 98.06 310 LEU A C 1
ATOM 2481 O O . LEU A 1 310 ? -7.795 -3.545 6.197 1.00 98.06 310 LEU A O 1
ATOM 2485 N N . SER A 1 311 ? -8.529 -1.542 6.910 1.00 98.44 311 SER A N 1
ATOM 2486 C CA . SER A 1 311 ? -9.847 -2.042 7.301 1.00 98.44 311 SER A CA 1
ATOM 2487 C C . SER A 1 311 ? -10.660 -2.507 6.085 1.00 98.44 311 SER A C 1
ATOM 2489 O O . SER A 1 311 ? -11.239 -3.596 6.146 1.00 98.44 311 SER A O 1
ATOM 2491 N N . HIS A 1 312 ? -10.601 -1.795 4.950 1.00 98.25 312 HIS A N 1
ATOM 2492 C CA . HIS A 1 312 ? -11.197 -2.261 3.691 1.00 98.25 312 HIS A CA 1
ATOM 2493 C C . HIS A 1 312 ? -10.538 -3.557 3.225 1.00 98.25 312 HIS A C 1
ATOM 2495 O O . HIS A 1 312 ? -11.214 -4.553 2.956 1.00 98.25 312 HIS A O 1
ATOM 2501 N N . LEU A 1 313 ? -9.203 -3.569 3.176 1.00 96.44 313 LEU A N 1
ATOM 2502 C CA . LEU A 1 313 ? -8.431 -4.681 2.633 1.00 96.44 313 LEU A CA 1
ATOM 2503 C C . LEU A 1 313 ? -8.720 -6.000 3.358 1.00 96.44 313 LEU A C 1
ATOM 2505 O O . LEU A 1 313 ? -8.941 -7.015 2.703 1.00 96.44 313 LEU A O 1
ATOM 2509 N N . VAL A 1 314 ? -8.696 -6.009 4.696 1.00 96.25 314 VAL A N 1
ATOM 2510 C CA . VAL A 1 314 ? -8.704 -7.270 5.469 1.00 96.25 314 VAL A CA 1
ATOM 2511 C C . VAL A 1 314 ? -9.974 -7.510 6.274 1.00 96.25 314 VAL A C 1
ATOM 2513 O O . VAL A 1 314 ? -10.164 -8.617 6.773 1.00 96.25 314 VAL A O 1
ATOM 2516 N N . SER A 1 315 ? -10.819 -6.491 6.431 1.00 95.88 315 SER A N 1
ATOM 2517 C CA . SER A 1 315 ? -12.083 -6.587 7.176 1.00 95.88 315 SER A CA 1
ATOM 2518 C C . SER A 1 315 ? -13.305 -6.208 6.339 1.00 95.88 315 SER A C 1
ATOM 2520 O O . SER A 1 315 ? -14.414 -6.287 6.858 1.00 95.88 315 SER A O 1
ATOM 2522 N N . ALA A 1 316 ? -13.114 -5.841 5.066 1.00 95.44 316 ALA A N 1
ATOM 2523 C CA . ALA A 1 316 ? -14.178 -5.477 4.134 1.00 95.44 316 ALA A CA 1
ATOM 2524 C C . ALA A 1 316 ? -15.144 -4.421 4.695 1.00 95.44 316 ALA A C 1
ATOM 2526 O O . ALA A 1 316 ? -16.354 -4.493 4.486 1.00 95.44 316 ALA A O 1
ATOM 2527 N N . THR A 1 317 ? -14.606 -3.442 5.425 1.00 97.69 317 THR A N 1
ATOM 2528 C CA . THR A 1 317 ? -15.351 -2.226 5.762 1.00 97.69 317 THR A CA 1
ATOM 2529 C C . THR A 1 317 ? -15.740 -1.477 4.483 1.00 97.69 317 THR A C 1
ATOM 2531 O O . THR A 1 317 ? -15.264 -1.778 3.385 1.00 97.69 317 THR A O 1
ATOM 2534 N N . GLU A 1 318 ? -16.617 -0.497 4.621 1.00 96.00 318 GLU A N 1
ATOM 2535 C CA . GLU A 1 318 ? -17.190 0.309 3.548 1.00 96.00 318 GLU A CA 1
ATOM 2536 C C . GLU A 1 318 ? -16.983 1.795 3.850 1.00 96.00 318 GLU A C 1
ATOM 2538 O O . GLU A 1 318 ? -16.907 2.196 5.014 1.00 96.00 318 GLU A O 1
ATOM 2543 N N . ASP A 1 319 ? -16.944 2.610 2.800 1.00 93.38 319 ASP A N 1
ATOM 2544 C CA . ASP A 1 319 ? -17.183 4.046 2.905 1.00 93.38 319 ASP A CA 1
ATOM 2545 C C . ASP A 1 319 ? -18.690 4.260 2.938 1.00 93.38 319 ASP A C 1
ATOM 2547 O O . ASP A 1 319 ? -19.355 4.429 1.912 1.00 93.38 319 ASP A O 1
ATOM 2551 N N . VAL A 1 320 ? -19.262 4.135 4.135 1.00 94.31 320 VAL A N 1
ATOM 2552 C CA . VAL A 1 320 ? -20.712 4.049 4.289 1.00 94.31 320 VAL A CA 1
ATOM 2553 C C . VAL A 1 320 ? -21.370 5.332 3.783 1.00 94.31 320 VAL A C 1
ATOM 2555 O O . VAL A 1 320 ? -21.077 6.428 4.256 1.00 94.31 320 VAL A O 1
ATOM 2558 N N . ASN A 1 321 ? -22.321 5.182 2.862 1.00 91.62 321 ASN A N 1
ATOM 2559 C CA . ASN A 1 321 ? -23.121 6.277 2.327 1.00 91.62 321 ASN A CA 1
ATOM 2560 C C . ASN A 1 321 ? -24.570 6.174 2.829 1.00 91.62 321 ASN A C 1
ATOM 2562 O O . ASN A 1 321 ? -25.250 5.171 2.604 1.00 91.62 321 ASN A O 1
ATOM 2566 N N . ILE A 1 322 ? -25.040 7.214 3.521 1.00 86.56 322 ILE A N 1
ATOM 2567 C CA . ILE A 1 322 ? -26.444 7.364 3.942 1.00 86.56 322 ILE A CA 1
ATOM 2568 C C . ILE A 1 322 ? -26.889 8.776 3.567 1.00 86.56 322 ILE A C 1
ATOM 2570 O O . ILE A 1 322 ? -26.912 9.678 4.411 1.00 86.56 322 ILE A O 1
ATOM 2574 N N . GLY A 1 323 ? -27.156 8.967 2.274 1.00 83.19 323 GLY A N 1
ATOM 2575 C CA . GLY A 1 323 ? -27.462 10.263 1.657 1.00 83.19 323 GLY A CA 1
ATOM 2576 C C . GLY A 1 323 ? -26.218 11.092 1.323 1.00 83.19 323 GLY A C 1
ATOM 2577 O O . GLY A 1 323 ? -26.256 11.875 0.382 1.00 83.19 323 GLY A O 1
ATOM 2578 N N . ASP A 1 324 ? -25.129 10.875 2.059 1.00 82.00 324 ASP A N 1
ATOM 2579 C CA . ASP A 1 324 ? -23.782 11.391 1.815 1.00 82.00 324 ASP A CA 1
ATOM 2580 C C . ASP A 1 324 ? -22.755 10.397 2.401 1.00 82.00 324 ASP A C 1
ATOM 2582 O O . ASP A 1 324 ? -23.104 9.590 3.283 1.00 82.00 324 ASP A O 1
ATOM 2586 N N . PHE A 1 325 ? -21.511 10.433 1.922 1.00 85.44 325 PHE A N 1
ATOM 2587 C CA . PHE A 1 325 ? -20.426 9.592 2.430 1.00 85.44 325 PHE A CA 1
ATOM 2588 C C . PHE A 1 325 ? -20.044 9.988 3.861 1.00 85.44 325 PHE A C 1
ATOM 2590 O O . PHE A 1 325 ? -19.853 11.159 4.196 1.00 85.44 325 PHE A O 1
ATOM 2597 N N . ARG A 1 326 ? -19.921 8.994 4.742 1.00 88.50 326 ARG A N 1
ATOM 2598 C CA . ARG A 1 326 ? -19.691 9.195 6.179 1.00 88.50 326 ARG A CA 1
ATOM 2599 C C . ARG A 1 326 ? -18.206 9.218 6.517 1.00 88.50 326 ARG A C 1
ATOM 2601 O O . ARG A 1 326 ? -17.687 8.343 7.208 1.00 88.50 326 ARG A O 1
ATOM 2608 N N . TYR A 1 327 ? -17.557 10.294 6.090 1.00 90.00 327 TYR A N 1
ATOM 2609 C CA . TYR A 1 327 ? -16.207 10.658 6.513 1.00 90.00 327 TYR A CA 1
ATOM 2610 C C . TYR A 1 327 ? -16.229 11.553 7.763 1.00 90.00 327 TYR A C 1
ATOM 2612 O O . TYR A 1 327 ? -17.195 12.272 8.033 1.00 90.00 327 TYR A O 1
ATOM 2620 N N . ALA A 1 328 ? -15.152 11.559 8.544 1.00 87.56 328 ALA A N 1
ATOM 2621 C CA . ALA A 1 328 ? -15.052 12.269 9.819 1.00 87.56 328 ALA A CA 1
ATOM 2622 C C . ALA A 1 328 ? -15.202 13.784 9.677 1.00 87.56 328 ALA A C 1
ATOM 2624 O O . ALA A 1 328 ? -15.723 14.442 10.577 1.00 87.56 328 ALA A O 1
ATOM 2625 N N . HIS A 1 329 ? -14.793 14.341 8.535 1.00 86.88 329 HIS A N 1
ATOM 2626 C CA . HIS A 1 329 ? -15.036 15.745 8.234 1.00 86.88 329 HIS A CA 1
ATOM 2627 C C . HIS A 1 329 ? -16.525 16.034 8.016 1.00 86.88 329 HIS A C 1
ATOM 2629 O O . HIS A 1 329 ? -16.911 17.180 8.157 1.00 86.88 329 HIS A O 1
ATOM 2635 N N . TYR A 1 330 ? -17.389 15.066 7.695 1.00 86.69 330 TYR A N 1
ATOM 2636 C CA . TYR A 1 330 ? -18.844 15.248 7.717 1.00 86.69 330 TYR A CA 1
ATOM 2637 C C . TYR A 1 330 ? -19.353 15.129 9.159 1.00 86.69 330 TYR A C 1
ATOM 2639 O O . TYR A 1 330 ? -20.012 16.038 9.672 1.00 86.69 330 TYR A O 1
ATOM 2647 N N . GLY A 1 331 ? -18.949 14.061 9.842 1.00 91.44 331 GLY A N 1
ATOM 2648 C CA . GLY A 1 331 ? -19.349 13.718 11.203 1.00 91.44 331 GLY A CA 1
ATOM 2649 C C . GLY A 1 331 ? -19.751 12.249 11.278 1.00 91.44 331 GLY A C 1
ATOM 2650 O O . GLY A 1 331 ? -20.672 11.813 10.585 1.00 91.44 331 GLY A O 1
ATOM 2651 N N . ILE A 1 332 ? -19.044 11.493 12.114 1.00 95.50 332 ILE A N 1
ATOM 2652 C CA . ILE A 1 332 ? -19.156 10.032 12.244 1.00 95.50 332 ILE A CA 1
ATOM 2653 C C . ILE A 1 332 ? -19.570 9.602 13.656 1.00 95.50 332 ILE A C 1
ATOM 2655 O O . ILE A 1 332 ? -19.364 8.454 14.042 1.00 95.50 332 ILE A O 1
ATOM 2659 N N . GLY A 1 333 ? -20.156 10.515 14.437 1.00 95.81 333 GLY A N 1
ATOM 2660 C CA . GLY A 1 333 ? -20.777 10.176 15.716 1.00 95.81 333 GLY A CA 1
ATOM 2661 C C . GLY A 1 333 ? -22.016 9.298 15.500 1.00 95.81 333 GLY A C 1
ATOM 2662 O O . GLY A 1 333 ? -22.925 9.738 14.787 1.00 95.81 333 GLY A O 1
ATOM 2663 N N . PRO A 1 334 ? -22.095 8.086 16.082 1.00 96.25 334 PRO A N 1
ATOM 2664 C CA . PRO A 1 334 ? -23.264 7.230 15.917 1.00 96.25 334 PRO A CA 1
ATOM 2665 C C . PRO A 1 334 ? -24.536 7.875 16.475 1.00 96.25 334 PRO A C 1
ATOM 2667 O O . PRO A 1 334 ? -24.559 8.428 17.574 1.00 96.25 334 PRO A O 1
ATOM 2670 N N . HIS A 1 335 ? -25.612 7.818 15.701 1.00 94.38 335 HIS A N 1
ATOM 2671 C CA . HIS A 1 335 ? -26.925 8.368 16.044 1.00 94.38 335 HIS A CA 1
ATOM 2672 C C . HIS A 1 335 ? -27.993 7.714 15.160 1.00 94.38 335 HIS A C 1
ATOM 2674 O O . HIS A 1 335 ? -27.685 6.909 14.292 1.00 94.38 335 HIS A O 1
ATOM 2680 N N . ARG A 1 336 ? -29.271 8.078 15.308 1.00 91.50 336 ARG A N 1
ATOM 2681 C CA . ARG A 1 336 ? -30.362 7.433 14.549 1.00 91.50 336 ARG A CA 1
ATOM 2682 C C . ARG A 1 336 ? -30.191 7.472 13.014 1.00 91.50 336 ARG A C 1
ATOM 2684 O O . ARG A 1 336 ? -30.648 6.555 12.344 1.00 91.50 336 ARG A O 1
ATOM 2691 N N . GLY A 1 337 ? -29.558 8.515 12.466 1.00 90.81 337 GLY A N 1
ATOM 2692 C CA . GLY A 1 337 ? -29.271 8.666 11.029 1.00 90.81 337 GLY A CA 1
ATOM 2693 C C . GLY A 1 337 ? -27.962 8.014 10.561 1.00 90.81 337 GLY A C 1
ATOM 2694 O O . GLY A 1 337 ? -27.748 7.861 9.363 1.00 90.81 337 GLY A O 1
ATOM 2695 N N . PHE A 1 338 ? -27.107 7.603 11.497 1.00 95.06 338 PHE A N 1
ATOM 2696 C CA . PHE A 1 338 ? -25.888 6.829 11.271 1.00 95.06 338 PHE A CA 1
ATOM 2697 C C . PHE A 1 338 ? -25.756 5.822 12.426 1.00 95.06 338 PHE A C 1
ATOM 2699 O O . PHE A 1 338 ? -25.019 6.073 13.383 1.00 95.06 338 PHE A O 1
ATOM 2706 N N . PRO A 1 339 ? -26.574 4.751 12.416 1.00 95.62 339 PRO A N 1
ATOM 2707 C CA . PRO A 1 339 ? -26.704 3.846 13.555 1.00 95.62 339 PRO A CA 1
ATOM 2708 C C . PRO A 1 339 ? -25.424 3.043 13.781 1.00 95.62 339 PRO A C 1
ATOM 2710 O O . PRO A 1 339 ? -24.561 2.961 12.904 1.00 95.62 339 PRO A O 1
ATOM 2713 N N . GLY A 1 340 ? -25.314 2.376 14.926 1.00 96.62 340 GLY A N 1
ATOM 2714 C CA . GLY A 1 340 ? -24.150 1.556 15.254 1.00 96.62 340 GLY A CA 1
ATOM 2715 C C . GLY A 1 340 ? -23.865 0.459 14.225 1.00 96.62 340 GLY A C 1
ATOM 2716 O O . GLY A 1 340 ? -22.709 0.201 13.894 1.00 96.62 340 GLY A O 1
ATOM 2717 N N . SER A 1 341 ? -24.911 -0.107 13.611 1.00 96.06 341 SER A N 1
ATOM 2718 C CA . SER A 1 341 ? -24.794 -1.071 12.502 1.00 96.06 341 SER A CA 1
ATOM 2719 C C . SER A 1 341 ? -24.150 -0.491 11.233 1.00 96.06 341 SER A C 1
ATOM 2721 O O . SER A 1 341 ? -23.589 -1.233 10.424 1.00 96.06 341 SER A O 1
ATOM 2723 N N . ALA A 1 342 ? -24.217 0.827 11.047 1.00 97.06 342 ALA A N 1
ATOM 2724 C CA . ALA A 1 342 ? -23.517 1.546 9.993 1.00 97.06 342 ALA A CA 1
ATOM 2725 C C . ALA A 1 342 ? -22.095 1.910 10.440 1.00 97.06 342 ALA A C 1
ATOM 2727 O O . ALA A 1 342 ? -21.141 1.617 9.723 1.00 97.06 342 ALA A O 1
ATOM 2728 N N . ALA A 1 343 ? -21.938 2.455 11.650 1.00 97.69 343 ALA A N 1
ATOM 2729 C CA . ALA A 1 343 ? -20.637 2.838 12.199 1.00 97.69 343 ALA A CA 1
ATOM 2730 C C . ALA A 1 343 ? -19.648 1.662 12.254 1.00 97.69 343 ALA A C 1
ATOM 2732 O O . ALA A 1 343 ? -18.479 1.822 11.910 1.00 97.69 343 ALA A O 1
ATOM 2733 N N . ILE A 1 344 ? -20.110 0.460 12.617 1.00 98.25 344 ILE A N 1
ATOM 2734 C CA . ILE A 1 344 ? -19.261 -0.738 12.680 1.00 98.25 344 ILE A CA 1
ATOM 2735 C C . ILE A 1 344 ? -18.779 -1.216 11.305 1.00 98.25 344 ILE A C 1
ATOM 2737 O O . ILE A 1 344 ? -17.771 -1.912 11.233 1.00 98.25 344 ILE A O 1
ATOM 2741 N N . ARG A 1 345 ? -19.461 -0.845 10.215 1.00 97.81 345 ARG A N 1
ATOM 2742 C CA . ARG A 1 345 ? -19.023 -1.143 8.842 1.00 97.81 345 ARG A CA 1
ATOM 2743 C C . ARG A 1 345 ? -18.181 -0.022 8.239 1.00 97.81 345 ARG A C 1
ATOM 2745 O O . ARG A 1 345 ? -17.536 -0.260 7.231 1.00 97.81 345 ARG A O 1
ATOM 2752 N N . ASN A 1 346 ? -18.171 1.168 8.836 1.00 98.38 346 ASN A N 1
ATOM 2753 C CA . ASN A 1 346 ? -17.531 2.350 8.269 1.00 98.38 346 ASN A CA 1
ATOM 2754 C C . ASN A 1 346 ? -16.017 2.377 8.526 1.00 98.38 346 ASN A C 1
ATOM 2756 O O . ASN A 1 346 ? -15.586 2.392 9.682 1.00 98.38 346 ASN A O 1
ATOM 2760 N N . ALA A 1 347 ? -15.206 2.445 7.471 1.00 98.31 347 ALA A N 1
ATOM 2761 C CA . ALA A 1 347 ? -13.745 2.426 7.587 1.00 98.31 347 ALA A CA 1
ATOM 2762 C C . ALA A 1 347 ? -13.185 3.617 8.386 1.00 98.31 347 ALA A C 1
ATOM 2764 O O . ALA A 1 347 ? -12.286 3.457 9.218 1.00 98.31 347 ALA A O 1
ATOM 2765 N N . ASP A 1 348 ? -13.760 4.811 8.222 1.00 97.25 348 ASP A N 1
ATOM 2766 C CA . ASP A 1 348 ? -13.281 5.998 8.935 1.00 97.25 348 ASP A CA 1
ATOM 2767 C C . ASP A 1 348 ? -13.582 5.933 10.444 1.00 97.25 348 ASP A C 1
ATOM 2769 O O . ASP A 1 348 ? -12.760 6.334 11.271 1.00 97.25 348 ASP A O 1
ATOM 2773 N N . SER A 1 349 ? -14.701 5.310 10.832 1.00 98.44 349 SER A N 1
ATOM 2774 C CA . SER A 1 349 ? -15.011 5.024 12.241 1.00 98.44 349 SER A CA 1
ATOM 2775 C C . SER A 1 349 ? -13.958 4.116 12.882 1.00 98.44 349 SER A C 1
ATOM 2777 O O . SER A 1 349 ? -13.549 4.357 14.018 1.00 98.44 349 SER A O 1
ATOM 2779 N N . TRP A 1 350 ? -13.450 3.120 12.150 1.00 98.81 350 TRP A N 1
ATOM 2780 C CA . TRP A 1 350 ? -12.370 2.252 12.629 1.00 98.81 350 TRP A CA 1
ATOM 2781 C C . TRP A 1 350 ? -11.051 3.006 12.777 1.00 98.81 350 TRP A C 1
ATOM 2783 O O . TRP A 1 350 ? -10.369 2.866 13.795 1.00 98.81 350 TRP A O 1
ATOM 2793 N N . ALA A 1 351 ? -10.697 3.828 11.791 1.00 98.69 351 ALA A N 1
ATOM 2794 C CA . ALA A 1 351 ? -9.448 4.576 11.795 1.00 98.69 351 ALA A CA 1
ATOM 2795 C C . ALA A 1 351 ? -9.382 5.598 12.942 1.00 98.69 351 ALA A C 1
ATOM 2797 O O . ALA A 1 351 ? -8.376 5.673 13.657 1.00 98.69 351 ALA A O 1
ATOM 2798 N N . PHE A 1 352 ? -10.468 6.339 13.178 1.00 98.69 352 PHE A N 1
ATOM 2799 C CA . PHE A 1 352 ? -10.549 7.287 14.291 1.00 98.69 352 PHE A CA 1
ATOM 2800 C C . PHE A 1 352 ? -10.653 6.598 15.655 1.00 98.69 352 PHE A C 1
ATOM 2802 O O . PHE A 1 352 ? -10.015 7.054 16.607 1.00 98.69 352 PHE A O 1
ATOM 2809 N N . PHE A 1 353 ? -11.359 5.467 15.757 1.00 98.81 353 PHE A N 1
ATOM 2810 C CA . PHE A 1 353 ? -11.341 4.645 16.969 1.00 98.81 353 PHE A CA 1
ATOM 2811 C C . PHE A 1 353 ? -9.924 4.162 17.307 1.00 98.81 353 PHE A C 1
ATOM 2813 O O . PHE A 1 353 ? -9.509 4.237 18.466 1.00 98.81 353 PHE A O 1
ATOM 2820 N N . ALA A 1 354 ? -9.150 3.726 16.308 1.00 98.88 354 ALA A N 1
ATOM 2821 C CA . ALA A 1 354 ? -7.768 3.301 16.515 1.00 98.88 354 ALA A CA 1
ATOM 2822 C C . ALA A 1 354 ? -6.865 4.457 16.967 1.00 98.88 354 ALA A C 1
ATOM 2824 O O . ALA A 1 354 ? -6.042 4.294 17.873 1.00 98.88 354 ALA A O 1
ATOM 2825 N N . ALA A 1 355 ? -7.049 5.639 16.375 1.00 98.75 355 ALA A N 1
ATOM 2826 C CA . ALA A 1 355 ? -6.357 6.855 16.784 1.00 98.75 355 ALA A CA 1
ATOM 2827 C C . ALA A 1 355 ? -6.692 7.245 18.237 1.00 98.75 355 ALA A C 1
ATOM 2829 O O . ALA A 1 355 ? -5.794 7.615 18.997 1.00 98.75 355 ALA A O 1
ATOM 2830 N N . ASP A 1 356 ? -7.960 7.134 18.650 1.00 98.56 356 ASP A N 1
ATOM 2831 C CA . ASP A 1 356 ? -8.396 7.419 20.024 1.00 98.56 356 ASP A CA 1
ATOM 2832 C C . ASP A 1 356 ? -7.823 6.398 21.023 1.00 98.56 356 ASP A C 1
ATOM 2834 O O . ASP A 1 356 ? -7.231 6.780 22.033 1.00 98.56 356 ASP A O 1
ATOM 2838 N N . CYS A 1 357 ? -7.874 5.100 20.696 1.00 98.62 357 CYS A N 1
ATOM 2839 C CA . CYS A 1 357 ? -7.234 4.035 21.482 1.00 98.62 357 CYS A CA 1
ATOM 2840 C C . CYS A 1 357 ? -5.729 4.270 21.681 1.00 98.62 357 CYS A C 1
ATOM 2842 O O . CYS A 1 357 ? -5.164 3.898 22.711 1.00 98.62 357 CYS A O 1
ATOM 2844 N N . ALA A 1 358 ? -5.070 4.884 20.699 1.00 98.44 358 ALA A N 1
ATOM 2845 C CA . ALA A 1 358 ? -3.655 5.230 20.752 1.00 98.44 358 ALA A CA 1
ATOM 2846 C C . ALA A 1 358 ? -3.361 6.576 21.438 1.00 98.44 358 ALA A C 1
ATOM 2848 O O . ALA A 1 358 ? -2.196 6.975 21.486 1.00 98.44 358 ALA A O 1
ATOM 2849 N N . ALA A 1 359 ? -4.384 7.274 21.947 1.00 97.75 359 ALA A N 1
ATOM 2850 C CA . ALA A 1 359 ? -4.300 8.637 22.473 1.00 97.75 359 ALA A CA 1
ATOM 2851 C C . ALA A 1 359 ? -3.699 9.647 21.471 1.00 97.75 359 ALA A C 1
ATOM 2853 O O . ALA A 1 359 ? -3.066 10.629 21.859 1.00 97.75 359 ALA A O 1
ATOM 2854 N N . ALA A 1 360 ? -3.888 9.410 20.170 1.00 98.06 360 ALA A N 1
ATOM 2855 C CA . ALA A 1 360 ? -3.372 10.272 19.108 1.00 98.06 360 ALA A CA 1
ATOM 2856 C C . ALA A 1 360 ? -4.286 11.474 18.817 1.00 98.06 360 ALA A C 1
ATOM 2858 O O . ALA A 1 360 ? -3.840 12.457 18.220 1.00 98.06 360 ALA A O 1
ATOM 2859 N N . LEU A 1 361 ? -5.557 11.410 19.222 1.00 97.94 361 LEU A N 1
ATOM 2860 C CA . LEU A 1 361 ? -6.525 12.490 19.041 1.00 97.94 361 LEU A CA 1
ATOM 2861 C C . LEU A 1 361 ? -6.515 13.452 20.231 1.00 97.94 361 LEU A C 1
ATOM 2863 O O . LEU A 1 361 ? -6.643 13.039 21.384 1.00 97.94 361 LEU A O 1
ATOM 2867 N N . THR A 1 362 ? -6.458 14.746 19.935 1.00 97.31 362 THR A N 1
ATOM 2868 C CA . THR A 1 362 ? -6.820 15.802 20.882 1.00 97.31 362 THR A CA 1
ATOM 2869 C C . THR A 1 362 ? -8.331 15.809 21.119 1.00 97.31 362 THR A C 1
ATOM 2871 O O . THR A 1 362 ? -9.113 15.296 20.315 1.00 97.31 362 THR A O 1
ATOM 2874 N N . GLU A 1 363 ? -8.767 16.453 22.202 1.00 96.75 363 GLU A N 1
ATOM 2875 C CA . GLU A 1 363 ? -10.196 16.612 22.494 1.00 96.75 363 GLU A CA 1
ATOM 2876 C C . GLU A 1 363 ? -10.934 17.395 21.391 1.00 96.75 363 GLU A C 1
ATOM 2878 O O . GLU A 1 363 ? -12.070 17.083 21.046 1.00 96.75 363 GLU A O 1
ATOM 2883 N N . GLY A 1 364 ? -10.278 18.394 20.789 1.00 96.75 364 GLY A N 1
ATOM 2884 C CA . GLY A 1 364 ? -10.834 19.151 19.664 1.00 96.75 364 GLY A CA 1
ATOM 2885 C C . GLY A 1 364 ? -11.089 18.268 18.443 1.00 96.75 364 GLY A C 1
ATOM 2886 O O . GLY A 1 364 ? -12.214 18.220 17.953 1.00 96.75 364 GLY A O 1
ATOM 2887 N N . GLU A 1 365 ? -10.073 17.524 18.002 1.00 97.19 365 GLU A N 1
ATOM 2888 C CA . GLU A 1 365 ? -10.169 16.600 16.861 1.00 97.19 365 GLU A CA 1
ATOM 2889 C C . GLU A 1 365 ? -11.255 15.540 17.088 1.00 97.19 365 GLU A C 1
ATOM 2891 O O . GLU A 1 365 ? -12.086 15.296 16.215 1.00 97.19 365 GLU A O 1
ATOM 2896 N N . ARG A 1 366 ? -11.306 14.967 18.296 1.00 97.69 366 ARG A N 1
ATOM 2897 C CA . ARG A 1 366 ? -12.316 13.977 18.684 1.00 97.69 366 ARG A CA 1
ATOM 2898 C C . ARG A 1 366 ? -13.736 14.530 18.593 1.00 97.69 366 ARG A C 1
ATOM 2900 O O . ARG A 1 366 ? -14.596 13.897 17.986 1.00 97.69 366 ARG A O 1
ATOM 2907 N N . ARG A 1 367 ? -13.988 15.711 19.167 1.00 96.06 367 ARG A N 1
ATOM 2908 C CA . ARG A 1 367 ? -15.315 16.348 19.119 1.00 96.06 367 ARG A CA 1
ATOM 2909 C C . ARG A 1 367 ? -15.735 16.701 17.699 1.00 96.06 367 ARG A C 1
ATOM 2911 O O . ARG A 1 367 ? -16.909 16.563 17.375 1.00 96.06 367 ARG A O 1
ATOM 2918 N N . MET A 1 368 ? -14.801 17.144 16.857 1.00 95.50 368 MET A N 1
ATOM 2919 C CA . MET A 1 368 ? -15.114 17.450 15.461 1.00 95.50 368 MET A CA 1
ATOM 2920 C C . MET A 1 368 ? -15.473 16.188 14.671 1.00 95.50 368 MET A C 1
ATOM 2922 O O . MET A 1 368 ? -16.477 16.210 13.966 1.00 95.50 368 MET A O 1
ATOM 2926 N N . ALA A 1 369 ? -14.719 15.094 14.833 1.00 96.44 369 ALA A N 1
ATOM 2927 C CA . ALA A 1 369 ? -15.017 13.819 14.176 1.00 96.44 369 ALA A CA 1
ATOM 2928 C C . ALA A 1 369 ? -16.373 13.239 14.613 1.00 96.44 369 ALA A C 1
ATOM 2930 O O . ALA A 1 369 ? -17.145 12.769 13.784 1.00 96.44 369 ALA A O 1
ATOM 2931 N N . LEU A 1 370 ? -16.695 13.301 15.908 1.00 96.38 370 LEU A N 1
ATOM 2932 C CA . LEU A 1 370 ? -17.925 12.733 16.477 1.00 96.38 370 LEU A CA 1
ATOM 2933 C C . LEU A 1 370 ? -19.158 13.636 16.358 1.00 96.38 370 LEU A C 1
ATOM 2935 O O . LEU A 1 370 ? -20.200 13.326 16.938 1.00 96.38 370 LEU A O 1
ATOM 2939 N N . ARG A 1 371 ? -19.072 14.764 15.647 1.00 93.94 371 ARG A N 1
ATOM 2940 C CA . ARG A 1 371 ? -20.229 15.651 15.504 1.00 93.94 371 ARG A CA 1
ATOM 2941 C C . ARG A 1 371 ? -21.387 14.928 14.815 1.00 93.94 371 ARG A C 1
ATOM 2943 O O . ARG A 1 371 ? -21.185 14.157 13.878 1.00 93.94 371 ARG A O 1
ATOM 2950 N N . ILE A 1 372 ? -22.599 15.230 15.264 1.00 89.62 372 ILE A N 1
ATOM 2951 C CA . ILE A 1 372 ? -23.840 14.788 14.630 1.00 89.62 372 ILE A CA 1
ATOM 2952 C C . ILE A 1 372 ? -24.316 15.936 13.738 1.00 89.62 372 ILE A C 1
ATOM 2954 O O . ILE A 1 372 ? -24.358 17.083 14.190 1.00 89.62 372 ILE A O 1
ATOM 2958 N N . ARG A 1 373 ? -24.620 15.630 12.477 1.00 74.56 373 ARG A N 1
ATOM 2959 C CA . ARG A 1 373 ? -25.162 16.571 11.494 1.00 74.56 373 ARG A CA 1
ATOM 2960 C C . ARG A 1 373 ? -26.504 16.095 10.983 1.00 74.56 373 ARG A C 1
ATOM 2962 O O . ARG A 1 373 ? -26.591 14.884 10.671 1.00 74.56 373 ARG A O 1
#

Sequence (373 aa):
MDWDKKFKVQYDYARAWLQNNGAFESGWQDLVTALYELMTTTGFDAGRADSLDKLRKKVQQGAAKFIGHHAIPESQGILQAVKAWSDRPNATVLDDASKMRAAALKFLRHVYLVKKSGSQTVWVHSLPREFHDWASHHINQFTTTRDAVERILDTDNEIFSETQKKYLASATQQALAWCHRTAMVLADAGSPDAKRSRLRETARELVKRWFADPGTTDKELDQFIGTLTFGFKAIIACLNKGRFILTDWVSLRGATAPGDVDYRDSEAFTFSGFGEGLDVVYIEQSFFKKDEGGIVHGQKNWTRIIVHELSHLVSATEDVNIGDFRYAHYGIGPHRGFPGSAAIRNADSWAFFAADCAAALTEGERRMALRIR